Protein AF-A0A935M8E6-F1 (afdb_monomer)

Secondary structure (DSSP, 8-state):
-HHHHHHHHHHHHHHHHHHHHHHHHHS-HHHHHHHHTS-----HHHHHHHHHHHHHHHHHHHHHHHHHHHHT--TT---SS-GGG-EEEEE-TTSSEEEEEETTT--EEEEETTT--EEE----HHHHHHEEESSSSEEEE---SS-TTSTT---EEEEETTT--EEEEEEGGGSPP-GGG---GGGGHHHHH-SEEEEETTTTEEEEE-TTTTT-GGG-EEEEGGGTS-TTS-SSTTHHHHHHHHHHT---EE------S---------S-SS----------SSS--

Structure (mmCIF, N/CA/C/O backbone):
data_AF-A0A935M8E6-F1
#
_entry.id   AF-A0A935M8E6-F1
#
loop_
_atom_site.group_PDB
_atom_site.id
_atom_site.type_symbol
_atom_site.label_atom_id
_atom_site.label_alt_id
_atom_site.label_comp_id
_atom_site.label_asym_id
_atom_site.label_entity_id
_atom_site.label_seq_id
_atom_site.pdbx_PDB_ins_code
_atom_site.Cartn_x
_atom_site.Cartn_y
_atom_site.Cartn_z
_atom_site.occupancy
_atom_site.B_iso_or_equiv
_atom_site.auth_seq_id
_atom_site.auth_comp_id
_atom_site.auth_asym_id
_atom_site.auth_atom_id
_atom_site.pdbx_PDB_model_num
ATOM 1 N N . MET A 1 1 ? -0.971 38.021 77.265 1.00 50.78 1 MET A N 1
ATOM 2 C CA . MET A 1 1 ? -1.695 38.343 76.009 1.00 50.78 1 MET A CA 1
ATOM 3 C C . MET A 1 1 ? -1.163 37.595 74.774 1.00 50.78 1 MET A C 1
ATOM 5 O O . MET A 1 1 ? -1.937 37.394 73.849 1.00 50.78 1 MET A O 1
ATOM 9 N N . GLN A 1 2 ? 0.093 37.117 74.768 1.00 50.66 2 GLN A N 1
ATOM 10 C CA . GLN A 1 2 ? 0.707 36.374 73.648 1.00 50.66 2 GLN A CA 1
ATOM 11 C C . GLN A 1 2 ? 0.100 34.972 73.407 1.00 50.66 2 GLN A C 1
ATOM 13 O O . GLN A 1 2 ? -0.255 34.633 72.287 1.00 50.66 2 GLN A O 1
ATOM 18 N N . ILE A 1 3 ? -0.159 34.212 74.479 1.00 53.75 3 ILE A N 1
ATOM 19 C CA . ILE A 1 3 ? -0.683 32.829 74.423 1.00 53.75 3 ILE A CA 1
ATOM 20 C C . ILE A 1 3 ? -2.064 32.743 73.739 1.00 53.75 3 ILE A C 1
ATOM 22 O O . ILE A 1 3 ? -2.415 31.731 73.134 1.00 53.75 3 ILE A O 1
ATOM 26 N N . LEU A 1 4 ? -2.859 33.817 73.804 1.00 49.56 4 LEU A N 1
ATOM 27 C CA . LEU A 1 4 ? -4.174 33.873 73.159 1.00 49.56 4 LEU A CA 1
ATOM 28 C C . LEU A 1 4 ? -4.073 34.098 71.638 1.00 49.56 4 LEU A C 1
ATOM 30 O O . LEU A 1 4 ? -4.970 33.687 70.904 1.00 49.56 4 LEU A O 1
ATOM 34 N N . LYS A 1 5 ? -2.994 34.739 71.160 1.00 53.81 5 LYS A N 1
ATOM 35 C CA . LYS A 1 5 ? -2.715 34.915 69.725 1.00 53.81 5 LYS A CA 1
ATOM 36 C C . LYS A 1 5 ? -2.258 33.603 69.091 1.00 53.81 5 LYS A C 1
ATOM 38 O O . LYS A 1 5 ? -2.755 33.256 68.023 1.00 53.81 5 LYS A O 1
ATOM 43 N N . ASP A 1 6 ? -1.419 32.841 69.786 1.00 58.62 6 ASP A N 1
ATOM 44 C CA . ASP A 1 6 ? -0.882 31.580 69.260 1.00 58.62 6 ASP A CA 1
ATOM 45 C C . ASP A 1 6 ? -1.970 30.510 69.108 1.00 58.62 6 ASP A C 1
ATOM 47 O O . ASP A 1 6 ? -2.026 29.814 68.095 1.00 58.62 6 ASP A O 1
ATOM 51 N N . LYS A 1 7 ? -2.921 30.441 70.050 1.00 66.06 7 LYS A N 1
ATOM 52 C CA . LYS A 1 7 ? -4.075 29.530 69.945 1.00 66.06 7 LYS A CA 1
ATOM 53 C C . LYS A 1 7 ? -5.029 29.899 68.807 1.00 66.06 7 LYS A C 1
ATOM 55 O O . LYS A 1 7 ? -5.563 29.006 68.155 1.00 66.06 7 LYS A O 1
ATOM 60 N N . LYS A 1 8 ? -5.221 31.195 68.532 1.00 67.69 8 LYS A N 1
ATOM 61 C CA . LYS A 1 8 ? -6.017 31.655 67.380 1.00 67.69 8 LYS A CA 1
ATOM 62 C C . LYS A 1 8 ? -5.341 31.305 66.058 1.00 67.69 8 LYS A C 1
ATOM 64 O O . LYS A 1 8 ? -6.018 30.858 65.140 1.00 67.69 8 LYS A O 1
ATOM 69 N N . LEU A 1 9 ? -4.020 31.453 65.978 1.00 73.19 9 LEU A N 1
ATOM 70 C CA . LEU A 1 9 ? -3.258 31.092 64.785 1.00 73.19 9 LEU A CA 1
ATOM 71 C C . LEU A 1 9 ? -3.325 29.584 64.505 1.00 73.19 9 LEU A C 1
ATOM 73 O O . LEU A 1 9 ? -3.485 29.179 63.356 1.00 73.19 9 LEU A O 1
ATOM 77 N N . LEU A 1 10 ? -3.252 28.758 65.552 1.00 75.25 10 LEU A N 1
ATOM 78 C CA . LEU A 1 10 ? -3.359 27.304 65.427 1.00 75.25 10 LEU A CA 1
ATOM 79 C C . LEU A 1 10 ? -4.763 26.870 64.984 1.00 75.25 10 LEU A C 1
ATOM 81 O O . LEU A 1 10 ? -4.888 26.027 64.101 1.00 75.25 10 LEU A O 1
ATOM 85 N N . LEU A 1 11 ? -5.809 27.492 65.538 1.00 77.88 11 LEU A N 1
ATOM 86 C CA . LEU A 1 11 ? -7.198 27.228 65.159 1.00 77.88 11 LEU A CA 1
ATOM 87 C C . LEU A 1 11 ? -7.470 27.602 63.696 1.00 77.88 11 LEU A C 1
ATOM 89 O O . LEU A 1 11 ? -8.110 26.837 62.984 1.00 77.88 11 LEU A O 1
ATOM 93 N N . ILE A 1 12 ? -6.949 28.745 63.235 1.00 78.44 12 ILE A N 1
ATOM 94 C CA . ILE A 1 12 ? -7.080 29.175 61.837 1.00 78.44 12 ILE A CA 1
ATOM 95 C C . ILE A 1 12 ? -6.395 28.168 60.912 1.00 78.44 12 ILE A C 1
ATOM 97 O O . ILE A 1 12 ? -7.026 27.702 59.975 1.00 78.44 12 ILE A O 1
ATOM 101 N N . LYS A 1 13 ? -5.154 27.756 61.207 1.00 73.19 13 LYS A N 1
ATOM 102 C CA . LYS A 1 13 ? -4.444 26.748 60.399 1.00 73.19 13 LYS A CA 1
ATOM 103 C C . LYS A 1 13 ? -5.206 25.423 60.317 1.00 73.19 13 LYS A C 1
ATOM 105 O O . LYS A 1 13 ? -5.261 24.818 59.251 1.00 73.19 13 LYS A O 1
ATOM 110 N N . LEU A 1 14 ? -5.806 24.993 61.427 1.00 77.94 14 LEU A N 1
ATOM 111 C CA . LEU A 1 14 ? -6.562 23.745 61.489 1.00 77.94 14 LEU A CA 1
ATOM 112 C C . LEU A 1 14 ? -7.879 23.842 60.704 1.00 77.94 14 LEU A C 1
ATOM 114 O O . LEU A 1 14 ? -8.208 22.931 59.954 1.00 77.94 14 LEU A O 1
ATOM 118 N N . LEU A 1 15 ? -8.584 24.973 60.802 1.00 74.94 15 LEU A N 1
ATOM 119 C CA . LEU A 1 15 ? -9.788 25.243 60.011 1.00 74.94 15 LEU A CA 1
ATOM 120 C C . LEU A 1 15 ? -9.481 25.337 58.512 1.00 74.94 15 LEU A C 1
ATOM 122 O O . LEU A 1 15 ? -10.235 24.787 57.717 1.00 74.94 15 LEU A O 1
ATOM 126 N N . THR A 1 16 ? -8.365 25.956 58.118 1.00 76.62 16 THR A N 1
ATOM 127 C CA . THR A 1 16 ? -7.937 26.003 56.711 1.00 76.62 16 THR A CA 1
ATOM 128 C C . THR A 1 16 ? -7.612 24.609 56.179 1.00 76.62 16 THR A C 1
ATOM 130 O O . THR A 1 16 ? -8.019 24.277 55.070 1.00 76.62 16 THR A O 1
ATOM 133 N N . ALA A 1 17 ? -6.931 23.770 56.967 1.00 72.88 17 ALA A N 1
ATOM 134 C CA . ALA A 1 17 ? -6.630 22.393 56.579 1.00 72.88 17 ALA A CA 1
ATOM 135 C C . ALA A 1 17 ? -7.907 21.551 56.421 1.00 72.88 17 ALA A C 1
ATOM 137 O O . ALA A 1 17 ? -8.059 20.847 55.429 1.00 72.88 17 ALA A O 1
ATOM 138 N N . VAL A 1 18 ? -8.857 21.670 57.355 1.00 73.44 18 VAL A N 1
ATOM 139 C CA . VAL A 1 18 ? -10.152 20.975 57.275 1.00 73.44 18 VAL A CA 1
ATOM 140 C C . VAL A 1 18 ? -10.973 21.469 56.085 1.00 73.44 18 VAL A C 1
ATOM 142 O O . VAL A 1 18 ? -11.562 20.656 55.383 1.00 73.44 18 VAL A O 1
ATOM 145 N N . PHE A 1 19 ? -10.982 22.776 55.814 1.00 71.44 19 PHE A N 1
ATOM 146 C CA . PHE A 1 19 ? -11.674 23.343 54.657 1.00 71.44 19 PHE A CA 1
ATOM 147 C C . PHE A 1 19 ? -11.053 22.879 53.334 1.00 71.44 19 PHE A C 1
ATOM 149 O O . PHE A 1 19 ? -11.786 22.549 52.411 1.00 71.44 19 PHE A O 1
ATOM 156 N N . LEU A 1 20 ? -9.722 22.779 53.252 1.00 67.69 20 LEU A N 1
ATOM 157 C CA . LEU A 1 20 ? -9.024 22.210 52.095 1.00 67.69 20 LEU A CA 1
ATOM 158 C C . LEU A 1 20 ? -9.383 20.738 51.882 1.00 67.69 20 LEU A C 1
ATOM 160 O O . LEU A 1 20 ? -9.710 20.359 50.765 1.00 67.69 20 LEU A O 1
ATOM 164 N N . VAL A 1 21 ? -9.395 19.925 52.943 1.00 69.81 21 VAL A N 1
ATOM 165 C CA . VAL A 1 21 ? -9.819 18.518 52.856 1.00 69.81 21 VAL A CA 1
ATOM 166 C C . VAL A 1 21 ? -11.280 18.421 52.419 1.00 69.81 21 VAL A C 1
ATOM 168 O O . VAL A 1 21 ? -11.599 17.643 51.529 1.00 69.81 21 VAL A O 1
ATOM 171 N N . PHE A 1 22 ? -12.163 19.246 52.985 1.00 64.56 22 PHE A N 1
ATOM 172 C CA . PHE A 1 22 ? -13.579 19.249 52.628 1.00 64.56 22 PHE A CA 1
ATOM 173 C C . PHE A 1 22 ? -13.802 19.699 51.182 1.00 64.56 22 PHE A C 1
ATOM 175 O O . PHE A 1 22 ? -14.584 19.080 50.477 1.00 64.56 22 PHE A O 1
ATOM 182 N N . MET A 1 23 ? -13.077 20.713 50.705 1.00 53.28 23 MET A N 1
ATOM 183 C CA . MET A 1 23 ? -13.102 21.134 49.302 1.00 53.28 23 MET A CA 1
ATOM 184 C C . MET A 1 23 ? -12.575 20.030 48.376 1.00 53.28 23 MET A C 1
ATOM 186 O O . MET A 1 23 ? -13.208 19.756 47.363 1.00 53.28 23 MET A O 1
ATOM 190 N N . CYS A 1 24 ? -11.490 19.342 48.744 1.00 53.25 24 CYS A N 1
ATOM 191 C CA . CYS A 1 24 ? -10.969 18.191 47.996 1.00 53.25 24 CYS A CA 1
ATOM 192 C C . CYS A 1 24 ? -11.915 16.976 48.008 1.00 53.25 24 CYS A C 1
ATOM 194 O O . CYS A 1 24 ? -11.856 16.159 47.094 1.00 53.25 24 CYS A O 1
ATOM 196 N N . CYS A 1 25 ? -12.769 16.836 49.026 1.00 52.94 25 CYS A N 1
ATOM 197 C CA . CYS A 1 25 ? -13.752 15.753 49.122 1.00 52.94 25 CYS A CA 1
ATOM 198 C C . CYS A 1 25 ? -15.128 16.105 48.526 1.00 52.94 25 CYS A C 1
ATOM 200 O O . CYS A 1 25 ? -15.858 15.192 48.152 1.00 52.94 25 CYS A O 1
ATOM 202 N N . ALA A 1 26 ? -15.507 17.387 48.479 1.00 50.62 26 ALA A N 1
ATOM 203 C CA . ALA A 1 26 ? -16.830 17.851 48.048 1.00 50.62 26 ALA A CA 1
ATOM 204 C C . ALA A 1 26 ? -16.871 18.332 46.590 1.00 50.62 26 ALA A C 1
ATOM 206 O O . ALA A 1 26 ? -17.934 18.302 45.972 1.00 50.62 26 ALA A O 1
ATOM 207 N N . LEU A 1 27 ? -15.741 18.764 46.022 1.00 50.38 27 LEU A N 1
ATOM 208 C CA . LEU A 1 27 ? -15.620 18.888 44.571 1.00 50.38 27 LEU A CA 1
ATOM 209 C C . LEU A 1 27 ? -15.591 17.472 43.996 1.00 50.38 27 LEU A C 1
ATOM 211 O O . LEU A 1 27 ? -14.774 16.657 44.429 1.00 50.38 27 LEU A O 1
ATOM 215 N N . SER A 1 28 ? -16.475 17.168 43.037 1.00 54.12 28 SER A N 1
ATOM 216 C CA . SER A 1 28 ? -16.348 15.922 42.279 1.00 54.12 28 SER A CA 1
ATOM 217 C C . SER A 1 28 ? -14.913 15.849 41.761 1.00 54.12 28 SER A C 1
ATOM 219 O O . SER A 1 28 ? -14.348 16.866 41.340 1.00 54.12 28 SER A O 1
ATOM 221 N N . LYS A 1 29 ? -14.285 14.672 41.856 1.00 54.31 29 LYS A N 1
ATOM 222 C CA . LYS A 1 29 ? -12.901 14.473 41.397 1.00 54.31 29 LYS A CA 1
ATOM 223 C C . LYS A 1 29 ? -12.693 15.067 39.997 1.00 54.31 29 LYS A C 1
ATOM 225 O O . LYS A 1 29 ? -11.670 15.692 39.749 1.00 54.31 29 LYS A O 1
ATOM 230 N N . GLU A 1 30 ? -13.716 14.972 39.152 1.00 51.53 30 GLU A N 1
ATOM 231 C CA . GLU A 1 30 ? -13.829 15.588 37.827 1.00 51.53 30 GLU A CA 1
ATOM 232 C C . GLU A 1 30 ? -13.647 17.116 37.827 1.00 51.53 30 GLU A C 1
ATOM 234 O O . GLU A 1 30 ? -12.824 17.629 37.077 1.00 51.53 30 GLU A O 1
ATOM 239 N N . ALA A 1 31 ? -14.363 17.863 38.676 1.00 56.81 31 ALA A N 1
ATOM 240 C CA . ALA A 1 31 ? -14.282 19.326 38.722 1.00 56.81 31 ALA A CA 1
ATOM 241 C C . ALA A 1 31 ? -12.936 19.823 39.274 1.00 56.81 31 ALA A C 1
ATOM 243 O O . ALA A 1 31 ? -12.419 20.853 38.833 1.00 56.81 31 ALA A O 1
ATOM 244 N N . PHE A 1 32 ? -12.357 19.090 40.231 1.00 55.59 32 PHE A N 1
ATOM 245 C CA . PHE A 1 32 ? -11.029 19.387 40.767 1.00 55.59 32 PHE A CA 1
ATOM 246 C C . PHE A 1 32 ? -9.937 19.113 39.725 1.00 55.59 32 PHE A C 1
ATOM 248 O O . PHE A 1 32 ? -9.107 19.985 39.483 1.00 55.59 32 PHE A O 1
ATOM 255 N N . LEU A 1 33 ? -9.975 17.958 39.050 1.00 55.22 33 LEU A N 1
ATOM 256 C CA . LEU A 1 33 ? -9.031 17.612 37.983 1.00 55.22 33 LEU A CA 1
ATOM 257 C C . LEU A 1 33 ? -9.145 18.561 36.790 1.00 55.22 33 LEU A C 1
ATOM 259 O O . LEU A 1 33 ? -8.132 19.048 36.301 1.00 55.22 33 LEU A O 1
ATOM 263 N N . TRP A 1 34 ? -10.361 18.910 36.368 1.00 52.12 34 TRP A N 1
ATOM 264 C CA . TRP A 1 34 ? -10.568 19.863 35.279 1.00 52.12 34 TRP A CA 1
ATOM 265 C C . TRP A 1 34 ? -9.966 21.237 35.583 1.00 52.12 34 TRP A C 1
ATOM 267 O O . TRP A 1 34 ? -9.323 21.836 34.725 1.00 52.12 34 TRP A O 1
ATOM 277 N N . LYS A 1 35 ? -10.146 21.737 36.811 1.00 54.72 35 LYS A N 1
ATOM 278 C CA . LYS A 1 35 ? -9.631 23.049 37.214 1.00 54.72 35 LYS A CA 1
ATOM 279 C C . LYS A 1 35 ? -8.116 23.044 37.416 1.00 54.72 35 LYS A C 1
ATOM 281 O O . LYS A 1 35 ? -7.444 23.981 37.006 1.00 54.72 35 LYS A O 1
ATOM 286 N N . VAL A 1 36 ? -7.582 21.991 38.029 1.00 56.03 36 VAL A N 1
ATOM 287 C CA . VAL A 1 36 ? -6.157 21.891 38.362 1.00 56.03 36 VAL A CA 1
ATOM 288 C C . VAL A 1 36 ? -5.299 21.545 37.140 1.00 56.03 36 VAL A C 1
ATOM 290 O O . VAL A 1 36 ? -4.165 22.004 37.062 1.00 56.03 36 VAL A O 1
ATOM 293 N N . CYS A 1 37 ? -5.831 20.792 36.175 1.00 55.94 37 CYS A N 1
ATOM 294 C CA . CYS A 1 37 ? -5.111 20.395 34.963 1.00 55.94 37 CYS A CA 1
ATOM 295 C C . CYS A 1 37 ? -5.312 21.356 33.766 1.00 55.94 37 CYS A C 1
ATOM 297 O O . CYS A 1 37 ? -4.899 21.006 32.664 1.00 55.94 37 CYS A O 1
ATOM 299 N N . ASN A 1 38 ? -5.987 22.503 33.940 1.00 56.31 38 ASN A N 1
ATOM 300 C CA . ASN A 1 38 ? -6.179 23.530 32.897 1.00 56.31 38 ASN A CA 1
ATOM 301 C C . ASN A 1 38 ? -5.663 24.925 33.321 1.00 56.31 38 ASN A C 1
ATOM 303 O O . ASN A 1 38 ? -5.837 25.890 32.578 1.00 56.31 38 ASN A O 1
ATOM 307 N N . GLU A 1 39 ? -5.057 25.064 34.506 1.00 54.44 39 GLU A N 1
ATOM 308 C CA . GLU A 1 39 ? -4.419 26.317 34.933 1.00 54.44 39 GLU A CA 1
ATOM 309 C C . GLU A 1 39 ? -2.981 26.396 34.371 1.00 54.44 39 GLU A C 1
ATOM 311 O O . GLU A 1 39 ? -2.172 25.521 34.677 1.00 54.44 39 GLU A O 1
ATOM 316 N N . PRO A 1 40 ? -2.642 27.426 33.570 1.00 47.31 40 PRO A N 1
ATOM 317 C CA . PRO A 1 40 ? -1.418 27.466 32.760 1.00 47.31 40 PRO A CA 1
ATOM 318 C C . PRO A 1 40 ? -0.147 27.955 33.487 1.00 47.31 40 PRO A C 1
ATOM 320 O O . PRO A 1 40 ? 0.848 28.222 32.825 1.00 47.31 40 PRO A O 1
ATOM 323 N N . ASP A 1 41 ? -0.147 28.086 34.818 1.00 48.12 41 ASP A N 1
ATOM 324 C CA . ASP A 1 41 ? 0.969 28.692 35.569 1.00 48.12 41 ASP A CA 1
ATOM 325 C C . ASP A 1 41 ? 1.549 27.734 36.625 1.00 48.12 41 ASP A C 1
ATOM 327 O O . ASP A 1 41 ? 1.204 27.831 37.809 1.00 48.12 41 ASP A O 1
ATOM 331 N N . ARG A 1 42 ? 2.450 26.813 36.240 1.00 52.62 42 ARG A N 1
ATOM 332 C CA . ARG A 1 42 ? 3.319 26.075 37.189 1.00 52.62 42 ARG A CA 1
ATOM 333 C C . ARG A 1 42 ? 4.740 25.885 36.639 1.00 52.62 42 ARG A C 1
ATOM 335 O O . ARG A 1 42 ? 5.002 26.113 35.474 1.00 52.62 42 ARG A O 1
ATOM 342 N N . GLY A 1 43 ? 5.699 25.595 37.523 1.00 50.44 43 GLY A N 1
ATOM 343 C CA . GLY A 1 43 ? 7.130 25.538 37.190 1.00 50.44 43 GLY A CA 1
ATOM 344 C C . GLY A 1 43 ? 7.598 24.214 36.547 1.00 50.44 43 GLY A C 1
ATOM 345 O O . GLY A 1 43 ? 6.986 23.168 36.763 1.00 50.44 43 GLY A O 1
ATOM 346 N N . PRO A 1 44 ? 8.764 24.211 35.870 1.00 52.53 44 PRO A N 1
ATOM 347 C CA . PRO A 1 44 ? 9.122 23.241 34.817 1.00 52.53 44 PRO A CA 1
ATOM 348 C C . PRO A 1 44 ? 9.394 21.786 35.247 1.00 52.53 44 PRO A C 1
ATOM 350 O O . PRO A 1 44 ? 9.389 20.888 34.411 1.00 52.53 44 PRO A O 1
ATOM 353 N N . LEU A 1 45 ? 9.664 21.515 36.528 1.00 45.59 45 LEU A N 1
ATOM 354 C CA . LEU A 1 45 ? 10.000 20.163 37.025 1.00 45.59 45 LEU A CA 1
ATOM 355 C C . LEU A 1 45 ? 8.831 19.467 37.735 1.00 45.59 45 LEU A C 1
ATOM 357 O O . LEU A 1 45 ? 8.756 18.241 37.740 1.00 45.59 45 LEU A O 1
ATOM 361 N N . GLU A 1 46 ? 7.910 20.242 38.306 1.00 47.66 46 GLU A N 1
ATOM 362 C CA . GLU A 1 46 ? 6.653 19.734 38.868 1.00 47.66 46 GLU A CA 1
ATOM 363 C C . GLU A 1 46 ? 5.597 19.551 37.769 1.00 47.66 46 GLU A C 1
ATOM 365 O O . GLU A 1 46 ? 4.706 18.721 37.918 1.00 47.66 46 GLU A O 1
ATOM 370 N N . GLU A 1 47 ? 5.746 20.249 36.638 1.00 49.94 47 GLU A N 1
ATOM 371 C CA . GLU A 1 47 ? 4.923 20.084 35.443 1.00 49.94 47 GLU A CA 1
ATOM 372 C C . GLU A 1 47 ? 4.980 18.659 34.873 1.00 49.94 47 GLU A C 1
ATOM 374 O O . GLU A 1 47 ? 3.941 18.028 34.766 1.00 49.94 47 GLU A O 1
ATOM 379 N N . LEU A 1 48 ? 6.143 18.087 34.560 1.00 48.06 48 LEU A N 1
ATOM 380 C CA . LEU A 1 48 ? 6.201 16.816 33.809 1.00 48.06 48 LEU A CA 1
ATOM 381 C C . LEU A 1 48 ? 5.528 15.619 34.512 1.00 48.06 48 LEU A C 1
ATOM 383 O O . LEU A 1 48 ? 4.818 14.842 33.877 1.00 48.06 48 LEU A O 1
ATOM 387 N N . ILE A 1 49 ? 5.720 15.470 35.826 1.00 52.34 49 ILE A N 1
ATOM 388 C CA . ILE A 1 49 ? 5.123 14.362 36.598 1.00 52.34 49 ILE A CA 1
ATOM 389 C C . ILE A 1 49 ? 3.620 14.598 36.804 1.00 52.34 49 ILE A C 1
ATOM 391 O O . ILE A 1 49 ? 2.823 13.660 36.762 1.00 52.34 49 ILE A O 1
ATOM 395 N N . PHE A 1 50 ? 3.231 15.855 37.021 1.00 53.25 50 PHE A N 1
ATOM 396 C CA . PHE A 1 50 ? 1.851 16.233 37.288 1.00 53.25 50 PHE A CA 1
ATOM 397 C C . PHE A 1 50 ? 0.991 16.231 36.017 1.00 53.25 50 PHE A C 1
ATOM 399 O O . PHE A 1 50 ? -0.138 15.752 36.052 1.00 53.25 50 PHE A O 1
ATOM 406 N N . TRP A 1 51 ? 1.537 16.678 34.883 1.00 54.59 51 TRP A N 1
ATOM 407 C CA . TRP A 1 51 ? 0.911 16.585 33.564 1.00 54.59 51 TRP A CA 1
ATOM 408 C C . TRP A 1 51 ? 0.712 15.128 33.146 1.00 54.59 51 TRP A C 1
ATOM 410 O O . TRP A 1 51 ? -0.403 14.778 32.778 1.00 54.59 51 TRP A O 1
ATOM 420 N N . GLY A 1 52 ? 1.711 14.254 33.329 1.00 54.09 52 GLY A N 1
ATOM 421 C CA . GLY A 1 52 ? 1.554 12.821 33.044 1.00 54.09 52 GLY A CA 1
ATOM 422 C C . GLY A 1 52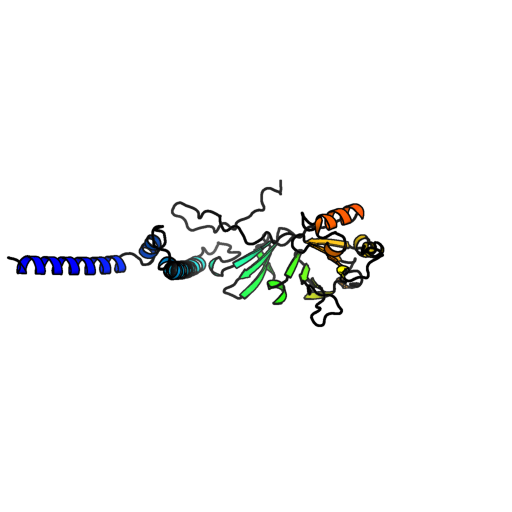 ? 0.464 12.147 33.891 1.00 54.09 52 GLY A C 1
ATOM 423 O O . GLY A 1 52 ? -0.325 11.357 33.379 1.00 54.09 52 GLY A O 1
ATOM 424 N N . GLN A 1 53 ? 0.346 12.501 35.177 1.00 57.34 53 GLN A N 1
ATOM 425 C CA . GLN A 1 53 ? -0.755 12.022 36.027 1.00 57.34 53 GLN A CA 1
ATOM 426 C C . GLN A 1 53 ? -2.113 12.630 35.644 1.00 57.34 53 GLN A C 1
ATOM 428 O O . GLN A 1 53 ? -3.129 11.939 35.710 1.00 57.34 53 GLN A O 1
ATOM 433 N N . CYS A 1 54 ? -2.147 13.902 35.242 1.00 53.78 54 CYS A N 1
ATOM 434 C CA . CYS A 1 54 ? -3.351 14.576 34.758 1.00 53.78 54 CYS A CA 1
ATOM 435 C C . CYS A 1 54 ? -3.856 13.965 33.445 1.00 53.78 54 CYS A C 1
ATOM 437 O O . CYS A 1 54 ? -5.054 13.729 33.325 1.00 53.78 54 CYS A O 1
ATOM 439 N N . GLU A 1 55 ? -2.980 13.696 32.477 1.00 57.03 55 GLU A N 1
ATOM 440 C CA . GLU A 1 55 ? -3.337 13.038 31.215 1.00 57.03 55 GLU A CA 1
ATOM 441 C C . GLU A 1 55 ? -3.867 11.630 31.468 1.00 57.03 55 GLU A C 1
ATOM 443 O O . GLU A 1 55 ? -4.986 11.320 31.066 1.00 57.03 55 GLU A O 1
ATOM 448 N N . GLN A 1 56 ? -3.147 10.831 32.258 1.00 57.09 56 GLN A N 1
ATOM 449 C CA . GLN A 1 56 ? -3.555 9.466 32.576 1.00 57.09 56 GLN A CA 1
ATOM 450 C C . GLN A 1 56 ? -4.902 9.405 33.324 1.00 57.09 56 GLN A C 1
ATOM 452 O O . GLN A 1 56 ? -5.722 8.515 33.083 1.00 57.09 56 GLN A O 1
ATOM 457 N N . GLN A 1 57 ? -5.177 10.358 34.224 1.00 58.25 57 GLN A N 1
ATOM 458 C CA . GLN A 1 57 ? -6.470 10.427 34.915 1.00 58.25 57 GLN A CA 1
ATOM 459 C C . GLN A 1 57 ? -7.599 10.969 34.036 1.00 58.25 57 GLN A C 1
ATOM 461 O O . GLN A 1 57 ? -8.717 10.461 34.135 1.00 58.25 57 GLN A O 1
ATOM 466 N N . LYS A 1 58 ? -7.331 11.957 33.170 1.00 63.28 58 LYS A N 1
ATOM 467 C CA . LYS A 1 58 ? -8.303 12.442 32.174 1.00 63.28 58 LYS A CA 1
ATOM 468 C C . LYS A 1 58 ? -8.714 11.312 31.230 1.00 63.28 58 LYS A C 1
ATOM 470 O O . LYS A 1 58 ? -9.902 11.137 30.981 1.00 63.28 58 LYS A O 1
ATOM 475 N N . GLU A 1 59 ? -7.750 10.519 30.777 1.00 61.66 59 GLU A N 1
ATOM 476 C CA . GLU A 1 59 ? -7.979 9.365 29.912 1.00 61.66 59 GLU A CA 1
ATOM 477 C C . GLU A 1 59 ? -8.804 8.279 30.621 1.00 61.66 59 GLU A C 1
ATOM 479 O O . GLU A 1 59 ? -9.792 7.796 30.075 1.00 61.66 59 GLU A O 1
ATOM 484 N N . THR A 1 60 ? -8.494 7.968 31.885 1.00 63.88 60 THR A N 1
ATOM 485 C CA . THR A 1 60 ? -9.259 6.982 32.674 1.00 63.88 60 THR A CA 1
ATOM 486 C C . THR A 1 60 ? -10.722 7.407 32.872 1.00 63.88 60 THR A C 1
ATOM 488 O O . THR A 1 60 ? -11.631 6.615 32.630 1.00 63.88 60 THR A O 1
ATOM 491 N N . LEU A 1 61 ? -10.967 8.666 33.257 1.00 64.25 61 LEU A N 1
ATOM 492 C CA . LEU A 1 61 ? -12.320 9.218 33.432 1.00 64.25 61 LEU A CA 1
ATOM 493 C C . LEU A 1 61 ? -13.103 9.264 32.115 1.00 64.25 61 LEU A C 1
ATOM 495 O O . LEU A 1 61 ? -14.299 8.960 32.093 1.00 64.25 61 LEU A O 1
ATOM 499 N N . PHE A 1 62 ? -12.433 9.620 31.016 1.00 71.12 62 PHE A N 1
ATOM 500 C CA . PHE A 1 62 ? -13.026 9.583 29.684 1.00 71.12 62 PHE A CA 1
ATOM 501 C C . PHE A 1 62 ? -13.475 8.165 29.328 1.00 71.12 62 PHE A C 1
ATOM 503 O O . PHE A 1 62 ? -14.612 7.978 28.908 1.00 71.12 62 PHE A O 1
ATOM 510 N N . LEU A 1 63 ? -12.625 7.161 29.552 1.00 66.81 63 LEU A N 1
ATOM 511 C CA . LEU A 1 63 ? -12.923 5.772 29.210 1.00 66.81 63 LEU A CA 1
ATOM 512 C C . LEU A 1 63 ? -14.091 5.197 30.018 1.00 66.81 63 LEU A C 1
ATOM 514 O O . LEU A 1 63 ? -14.984 4.593 29.426 1.00 66.81 63 LEU A O 1
ATOM 518 N N . GLU A 1 64 ? -14.112 5.406 31.337 1.00 70.31 64 GLU A N 1
ATOM 519 C CA . GLU A 1 64 ? -15.207 4.934 32.198 1.00 70.31 64 GLU A CA 1
ATOM 520 C C . GLU A 1 64 ? -16.553 5.537 31.766 1.00 70.31 64 GLU A C 1
ATOM 522 O O . GLU A 1 64 ? -17.544 4.818 31.612 1.00 70.31 64 GLU A O 1
ATOM 527 N N . THR A 1 65 ? -16.562 6.843 31.487 1.00 74.88 65 THR A N 1
ATOM 528 C CA . THR A 1 65 ? -17.762 7.567 31.042 1.00 74.88 65 THR A CA 1
ATOM 529 C C . THR A 1 65 ? -18.187 7.150 29.631 1.00 74.88 65 THR A C 1
ATOM 531 O O . THR A 1 65 ? -19.377 7.016 29.350 1.00 74.88 65 THR A O 1
ATOM 534 N N . CYS A 1 66 ? -17.221 6.913 28.742 1.00 78.56 66 CYS A N 1
ATOM 535 C CA . CYS A 1 66 ? -17.460 6.495 27.364 1.00 78.56 66 CYS A CA 1
ATOM 536 C C . CYS A 1 66 ? -18.136 5.121 27.318 1.00 78.56 66 CYS A C 1
ATOM 538 O O . CYS A 1 66 ? -19.169 4.957 26.675 1.00 78.56 66 CYS A O 1
ATOM 540 N N . GLU A 1 67 ? -17.607 4.135 28.046 1.00 78.62 67 GLU A N 1
ATOM 541 C CA . GLU A 1 67 ? -18.179 2.785 28.057 1.00 78.62 67 GLU A CA 1
ATOM 542 C C . GLU A 1 67 ? -19.591 2.757 28.656 1.00 78.62 67 GLU A C 1
ATOM 544 O O . GLU A 1 67 ? -20.431 1.956 28.243 1.00 78.62 67 GLU A O 1
ATOM 549 N N . GLU A 1 68 ? -19.879 3.619 29.635 1.00 78.31 68 GLU A N 1
ATOM 550 C CA . GLU A 1 68 ? -21.236 3.784 30.153 1.00 78.31 68 GLU A CA 1
ATOM 551 C C . GLU A 1 68 ? -22.176 4.417 29.123 1.00 78.31 68 GLU A C 1
ATOM 553 O O . GLU A 1 68 ? -23.321 3.977 29.000 1.00 78.31 68 GLU A O 1
ATOM 558 N N . PHE A 1 69 ? -21.704 5.397 28.355 1.00 78.12 69 PHE A N 1
ATOM 559 C CA . PHE A 1 69 ? -22.477 6.007 27.278 1.00 78.12 69 PHE A CA 1
ATOM 560 C C . PHE A 1 69 ? -22.802 5.001 26.164 1.00 78.12 69 PHE A C 1
ATOM 562 O O . PHE A 1 69 ? -23.970 4.848 25.812 1.00 78.12 69 PHE A O 1
ATOM 569 N N . ASP A 1 70 ? -21.807 4.245 25.691 1.00 79.00 70 ASP A N 1
ATOM 570 C CA . ASP A 1 70 ? -21.976 3.215 24.657 1.00 79.00 70 ASP A CA 1
ATOM 571 C C . ASP A 1 70 ? -22.977 2.127 25.072 1.00 79.00 70 ASP A C 1
ATOM 573 O O . ASP A 1 70 ? -23.815 1.707 24.272 1.00 79.00 70 ASP A O 1
ATOM 577 N N . ARG A 1 71 ? -22.951 1.698 26.344 1.00 80.81 71 ARG A N 1
ATOM 578 C CA . ARG A 1 71 ? -23.924 0.728 26.885 1.00 80.81 71 ARG A CA 1
ATOM 579 C C . ARG A 1 71 ? -25.357 1.257 26.908 1.00 80.81 71 ARG A C 1
ATOM 581 O O . ARG A 1 71 ? -26.291 0.457 26.888 1.00 80.81 71 ARG A O 1
ATOM 588 N N . ASN A 1 72 ? -25.525 2.573 26.987 1.00 84.06 72 ASN A N 1
ATOM 589 C CA . ASN A 1 72 ? -26.815 3.241 27.127 1.00 84.06 72 ASN A CA 1
ATOM 590 C C . ASN A 1 72 ? -27.280 3.917 25.828 1.00 84.06 72 ASN A C 1
ATOM 592 O O . ASN A 1 72 ? -28.212 4.728 25.861 1.00 84.06 72 ASN A O 1
ATOM 596 N N . LEU A 1 73 ? -26.657 3.598 24.687 1.00 76.44 73 LEU A N 1
ATOM 597 C CA . LEU A 1 73 ? -27.096 4.113 23.396 1.00 76.44 73 LEU A CA 1
ATOM 598 C C . LEU A 1 73 ? -28.556 3.715 23.121 1.00 76.44 73 LEU A C 1
ATOM 600 O O . LEU A 1 73 ? -28.960 2.582 23.409 1.00 76.44 73 LEU A O 1
ATOM 604 N N . PRO A 1 74 ? -29.369 4.627 22.558 1.00 83.81 74 PRO A N 1
ATOM 605 C CA . PRO A 1 74 ? -30.716 4.297 22.123 1.00 83.81 74 PRO A CA 1
ATOM 606 C C . PRO A 1 74 ? -30.724 3.060 21.208 1.00 83.81 74 PRO A C 1
ATOM 608 O O . PRO A 1 74 ? -29.839 2.908 20.367 1.00 83.81 74 PRO A O 1
ATOM 611 N N . PRO A 1 75 ? -31.738 2.183 21.302 1.00 72.50 75 PRO A N 1
ATOM 612 C CA . PRO A 1 75 ? -31.765 0.914 20.565 1.00 72.50 75 PRO A CA 1
ATOM 613 C C . PRO A 1 75 ? -31.843 1.071 19.037 1.00 72.50 75 PRO A C 1
ATOM 615 O O . PRO A 1 75 ? -31.682 0.097 18.310 1.00 72.50 75 PRO A O 1
ATOM 618 N N . ASN A 1 76 ? -32.120 2.277 18.544 1.00 80.44 76 ASN A N 1
ATOM 619 C CA . ASN A 1 76 ? -32.159 2.640 17.130 1.00 80.44 76 ASN A CA 1
ATOM 620 C C . ASN A 1 76 ? -30.923 3.436 16.677 1.00 80.44 76 ASN A C 1
ATOM 622 O O . ASN A 1 76 ? -30.928 3.973 15.570 1.00 80.44 76 ASN A O 1
ATOM 626 N N . THR A 1 77 ? -29.906 3.567 17.527 1.00 76.75 77 THR A N 1
ATOM 627 C CA . THR A 1 77 ? -28.631 4.172 17.153 1.00 76.75 77 THR A CA 1
ATOM 628 C C . THR A 1 77 ? -27.778 3.148 16.418 1.00 76.75 77 THR A C 1
ATOM 630 O O . THR A 1 77 ? -27.460 2.087 16.951 1.00 76.75 77 THR A O 1
ATOM 633 N N . GLU A 1 78 ? -27.379 3.487 15.196 1.00 76.62 78 GLU A N 1
ATOM 634 C CA . GLU A 1 78 ? -26.377 2.737 14.449 1.00 76.62 78 GLU A CA 1
ATOM 635 C C . GLU A 1 78 ? -24.982 3.221 14.864 1.00 76.62 78 GLU A C 1
ATOM 637 O O . GLU A 1 78 ? -24.599 4.361 14.597 1.00 76.62 78 GLU A O 1
ATOM 642 N N . LEU A 1 79 ? -24.239 2.370 15.573 1.00 78.69 79 LEU A N 1
ATOM 643 C CA . LEU A 1 79 ? -22.860 2.639 15.974 1.00 78.69 79 LEU A CA 1
ATOM 644 C C . LEU A 1 79 ? -21.905 1.885 15.046 1.00 78.69 79 LEU A C 1
ATOM 646 O O . LEU A 1 79 ? -21.791 0.662 15.130 1.00 78.69 79 LEU A O 1
ATOM 650 N N . LEU A 1 80 ? -21.187 2.621 14.197 1.00 80.12 80 LEU A N 1
ATOM 651 C CA . LEU A 1 80 ? -20.214 2.037 13.272 1.00 80.12 80 LEU A CA 1
ATOM 652 C C . LEU A 1 80 ? -18.911 1.664 13.990 1.00 80.12 80 LEU A C 1
ATOM 654 O O . LEU A 1 80 ? -18.477 0.516 13.938 1.00 80.12 80 LEU A O 1
ATOM 658 N N . VAL A 1 81 ? -18.302 2.605 14.714 1.00 80.62 81 VAL A N 1
ATOM 659 C CA . VAL A 1 81 ? -17.075 2.383 15.496 1.00 80.62 81 VAL A CA 1
ATOM 660 C C . VAL A 1 81 ? -17.189 3.133 16.818 1.00 80.62 81 VAL A C 1
ATOM 662 O O . VAL A 1 81 ? -17.573 4.300 16.844 1.00 80.62 81 VAL A O 1
ATOM 665 N N . SER A 1 82 ? -16.868 2.453 17.916 1.00 82.31 82 SER A N 1
ATOM 666 C CA . SER A 1 82 ? -16.873 3.038 19.256 1.00 82.31 82 SER A CA 1
ATOM 667 C C . SER A 1 82 ? -15.606 3.865 19.477 1.00 82.31 82 SER A C 1
ATOM 669 O O . SER A 1 82 ? -14.499 3.374 19.269 1.00 82.31 82 SER A O 1
ATOM 671 N N . ALA A 1 83 ? -15.731 5.095 19.975 1.00 78.88 83 ALA A N 1
ATOM 672 C CA . ALA A 1 83 ? -14.568 5.842 20.462 1.00 78.88 83 ALA A CA 1
ATOM 673 C C . ALA A 1 83 ? -13.935 5.169 21.695 1.00 78.88 83 ALA A C 1
ATOM 675 O O . ALA A 1 83 ? -12.730 5.268 21.928 1.00 78.88 83 ALA A O 1
ATOM 676 N N . CYS A 1 84 ? -14.732 4.430 22.469 1.00 82.44 84 CYS A N 1
ATOM 677 C CA . CYS A 1 84 ? -14.296 3.779 23.698 1.00 82.44 84 CYS A CA 1
ATOM 678 C C . CYS A 1 84 ? -13.335 2.617 23.437 1.00 82.44 84 CYS A C 1
ATOM 680 O O . CYS A 1 84 ? -12.664 2.179 24.373 1.00 82.44 84 CYS A O 1
ATOM 682 N N . THR A 1 85 ? -13.241 2.126 22.195 1.00 80.69 85 THR A N 1
ATOM 683 C CA . THR A 1 85 ? -12.285 1.087 21.791 1.00 80.69 85 THR A CA 1
ATOM 684 C C . THR A 1 85 ? -10.906 1.624 21.403 1.00 80.69 85 THR A C 1
ATOM 686 O O . THR A 1 85 ? -10.046 0.812 21.066 1.00 80.69 85 THR A O 1
ATOM 689 N N . SER A 1 86 ? -10.679 2.946 21.475 1.00 80.62 86 SER A N 1
ATOM 690 C CA . SER A 1 86 ? -9.484 3.622 20.937 1.00 80.62 86 SER A CA 1
ATOM 691 C C . SER A 1 86 ? -9.237 3.219 19.474 1.00 80.62 86 SER A C 1
ATOM 693 O O . SER A 1 86 ? -8.315 2.454 19.176 1.00 80.62 86 SER A O 1
ATOM 695 N N . PRO A 1 87 ? -10.149 3.589 18.553 1.00 81.75 87 PRO A N 1
ATOM 696 C CA . PRO A 1 87 ? -10.029 3.197 17.161 1.00 81.75 87 PRO A CA 1
ATOM 697 C C . PRO A 1 87 ? -8.984 4.054 16.443 1.00 81.75 87 PRO A C 1
ATOM 699 O O . PRO A 1 87 ? -9.044 5.281 16.452 1.00 81.75 87 PRO A O 1
ATOM 702 N N . HIS A 1 88 ? -8.076 3.388 15.747 1.00 83.25 88 HIS A N 1
ATOM 703 C CA . HIS A 1 88 ? -7.218 3.979 14.740 1.00 83.25 88 HIS A CA 1
ATOM 704 C C . HIS A 1 88 ? -7.798 3.677 13.358 1.00 83.25 88 HIS A C 1
ATOM 706 O O . HIS A 1 88 ? -8.000 2.507 13.030 1.00 83.25 88 HIS A O 1
ATOM 712 N N . ALA A 1 89 ? -8.068 4.704 12.551 1.00 83.00 89 ALA A N 1
ATOM 713 C CA . ALA A 1 89 ? -8.672 4.540 11.232 1.00 83.00 89 ALA A CA 1
ATOM 714 C C . ALA A 1 89 ? -7.838 5.220 10.141 1.00 83.00 89 ALA A C 1
ATOM 716 O O . ALA A 1 89 ? -7.424 6.364 10.308 1.00 83.00 89 ALA A O 1
ATOM 717 N N . ILE A 1 90 ? -7.620 4.521 9.028 1.00 79.25 90 ILE A N 1
ATOM 718 C CA . ILE A 1 90 ? -6.907 5.024 7.847 1.00 79.25 90 ILE A CA 1
ATOM 719 C C . ILE A 1 90 ? -7.839 4.910 6.640 1.00 79.25 90 ILE A C 1
ATOM 721 O O . ILE A 1 90 ? -8.549 3.913 6.489 1.00 79.25 90 ILE A O 1
ATOM 725 N N . GLY A 1 91 ? -7.853 5.937 5.791 1.00 77.56 91 GLY A N 1
ATOM 726 C CA . GLY A 1 91 ? -8.568 5.891 4.518 1.00 77.56 91 GLY A CA 1
ATOM 727 C C . GLY A 1 91 ? -7.913 4.912 3.549 1.00 77.56 91 GLY A C 1
ATOM 728 O O . GLY A 1 91 ? -6.694 4.885 3.422 1.00 77.56 91 GLY A O 1
ATOM 729 N N . VAL A 1 92 ? -8.727 4.115 2.862 1.00 81.62 92 VAL A N 1
ATOM 730 C CA . VAL A 1 92 ? -8.275 3.298 1.731 1.00 81.62 92 VAL A CA 1
ATOM 731 C C . VAL A 1 92 ? -8.468 4.085 0.436 1.00 81.62 92 VAL A C 1
ATOM 733 O O . VAL A 1 92 ? -9.406 4.879 0.327 1.00 81.62 92 VAL A O 1
ATOM 736 N N . SER A 1 93 ? -7.611 3.846 -0.555 1.00 70.31 93 SER A N 1
ATOM 737 C CA . SER A 1 93 ? -7.535 4.603 -1.810 1.00 70.31 93 SER A CA 1
ATOM 738 C C . SER A 1 93 ? -8.824 4.701 -2.625 1.00 70.31 93 SER A C 1
ATOM 740 O O . SER A 1 93 ? -9.046 5.699 -3.308 1.00 70.31 93 SER A O 1
ATOM 742 N N . ASP A 1 94 ? -9.740 3.749 -2.460 1.00 70.19 94 ASP A N 1
ATOM 743 C CA . ASP A 1 94 ? -11.055 3.761 -3.112 1.00 70.19 94 ASP A CA 1
ATOM 744 C C . ASP A 1 94 ? -12.058 4.748 -2.464 1.00 70.19 94 ASP A C 1
ATOM 746 O O . ASP A 1 94 ? -13.200 4.884 -2.915 1.00 70.19 94 ASP A O 1
ATOM 750 N N . GLY A 1 95 ? -11.671 5.419 -1.372 1.00 69.88 95 GLY A N 1
ATOM 751 C CA . GLY A 1 95 ? -12.380 6.545 -0.749 1.00 69.88 95 GLY A CA 1
ATOM 752 C C . GLY A 1 95 ? -13.666 6.209 0.017 1.00 69.88 95 GLY A C 1
ATOM 753 O O . GLY A 1 95 ? -14.231 7.078 0.679 1.00 69.88 95 GLY A O 1
ATOM 754 N N . LYS A 1 96 ? -14.150 4.964 -0.049 1.00 82.19 96 LYS A N 1
ATOM 755 C CA . LYS A 1 96 ? -15.389 4.511 0.620 1.00 82.19 96 LYS A CA 1
ATOM 756 C C . LYS A 1 96 ? -15.159 3.549 1.777 1.00 82.19 96 LYS A C 1
ATOM 758 O O . LYS A 1 96 ? -16.107 3.199 2.475 1.00 82.19 96 LYS A O 1
ATOM 763 N N . ILE A 1 97 ? -13.918 3.119 1.962 1.00 86.06 97 ILE A N 1
ATOM 764 C CA . ILE A 1 97 ? -13.548 2.118 2.951 1.00 86.06 97 ILE A CA 1
ATOM 765 C C . ILE A 1 97 ? -12.525 2.710 3.910 1.00 86.06 97 ILE A C 1
ATOM 767 O O . ILE A 1 97 ? -11.585 3.387 3.493 1.00 86.06 97 ILE A O 1
ATOM 771 N N . LEU A 1 98 ? -12.715 2.436 5.199 1.00 87.38 98 LEU A N 1
ATOM 772 C CA . LEU A 1 98 ? -11.727 2.703 6.235 1.00 87.38 98 LEU A CA 1
ATOM 773 C C . LEU A 1 98 ? -11.098 1.396 6.696 1.00 87.38 98 LEU A C 1
ATOM 775 O O . LEU A 1 98 ? -11.805 0.450 7.035 1.00 87.38 98 LEU A O 1
ATOM 779 N N . PHE A 1 99 ? -9.776 1.360 6.783 1.00 86.69 99 PHE A N 1
ATOM 780 C CA . PHE A 1 99 ? -9.093 0.367 7.593 1.00 86.69 99 PHE A CA 1
ATOM 781 C C . PHE A 1 99 ? -9.164 0.795 9.057 1.00 86.69 99 PHE A C 1
ATOM 783 O O . PHE A 1 99 ? -8.731 1.895 9.389 1.00 86.69 99 PHE A O 1
ATOM 790 N N . VAL A 1 100 ? -9.709 -0.052 9.929 1.00 87.94 100 VAL A N 1
ATOM 791 C CA . VAL A 1 100 ? -9.905 0.250 11.351 1.00 87.94 100 VAL A CA 1
ATOM 792 C C . VAL A 1 100 ? -9.165 -0.768 12.207 1.00 87.94 100 VAL A C 1
ATOM 794 O O . VAL A 1 100 ? -9.334 -1.976 12.043 1.00 87.94 100 VAL A O 1
ATOM 797 N N . ARG A 1 101 ? -8.390 -0.270 13.171 1.00 86.75 101 ARG A N 1
ATOM 798 C CA . ARG A 1 101 ? -7.781 -1.033 14.260 1.00 86.75 101 ARG A CA 1
ATOM 799 C C . ARG A 1 101 ? -8.321 -0.527 15.589 1.00 86.75 101 ARG A C 1
ATOM 801 O O . ARG A 1 101 ? -8.108 0.619 15.954 1.00 86.75 101 ARG A O 1
ATOM 808 N N . GLU A 1 102 ? -8.964 -1.395 16.349 1.00 87.69 102 GLU A N 1
ATOM 809 C CA . GLU A 1 102 ? -9.410 -1.103 17.709 1.00 87.69 102 GLU A CA 1
ATOM 810 C C . GLU A 1 102 ? -8.317 -1.519 18.699 1.00 87.69 102 GLU A C 1
ATOM 812 O O . GLU A 1 102 ? -8.090 -2.712 18.909 1.00 87.69 102 GLU A O 1
ATOM 817 N N . GLU A 1 103 ? -7.616 -0.569 19.321 1.00 82.62 103 GLU A N 1
ATOM 818 C CA . GLU A 1 103 ? -6.466 -0.896 20.178 1.00 82.62 103 GLU A CA 1
ATOM 819 C C . GLU A 1 103 ? -6.854 -1.726 21.404 1.00 82.62 103 GLU A C 1
ATOM 821 O O . GLU A 1 103 ? -6.139 -2.662 21.765 1.00 82.62 103 GLU A O 1
ATOM 826 N N . LYS A 1 104 ? -8.008 -1.437 22.022 1.00 79.62 104 LYS A N 1
ATOM 827 C CA . LYS A 1 104 ? -8.458 -2.163 23.220 1.00 79.62 104 LYS A CA 1
ATOM 828 C C . LYS A 1 104 ? -8.824 -3.617 22.943 1.00 79.62 104 LYS A C 1
ATOM 830 O O . LYS A 1 104 ? -8.574 -4.487 23.775 1.00 79.62 104 LYS A O 1
ATOM 835 N N . THR A 1 105 ? -9.489 -3.873 21.819 1.00 83.75 105 THR A N 1
ATOM 836 C CA . THR A 1 105 ? -10.002 -5.209 21.478 1.00 83.75 105 THR A CA 1
ATOM 837 C C . THR A 1 105 ? -9.013 -5.994 20.618 1.00 83.75 105 THR A C 1
ATOM 839 O O . THR A 1 105 ? -9.138 -7.212 20.503 1.00 83.75 105 THR A O 1
ATOM 842 N N . GLY A 1 106 ? -8.039 -5.311 20.010 1.00 83.62 106 GLY A N 1
ATOM 843 C CA . GLY A 1 106 ? -7.114 -5.871 19.031 1.00 83.62 106 GLY A CA 1
ATOM 844 C C . GLY A 1 106 ? -7.769 -6.205 17.689 1.00 83.62 106 GLY A C 1
ATOM 845 O O . GLY A 1 106 ? -7.129 -6.848 16.857 1.00 83.62 106 GLY A O 1
ATOM 846 N N . LYS A 1 107 ? -9.033 -5.817 17.471 1.00 87.06 107 LYS A N 1
ATOM 847 C CA . LYS A 1 107 ? -9.749 -6.104 16.226 1.00 87.06 107 LYS A CA 1
ATOM 848 C C . LYS A 1 107 ? -9.232 -5.229 15.095 1.00 87.06 107 LYS A C 1
ATOM 850 O O . LYS A 1 107 ? -8.974 -4.044 15.290 1.00 87.06 107 LYS A O 1
ATOM 855 N N . ILE A 1 108 ? -9.136 -5.829 13.915 1.00 87.69 108 ILE A N 1
ATOM 856 C CA . ILE A 1 108 ? -8.768 -5.166 12.668 1.00 87.69 108 ILE A CA 1
ATOM 857 C C . ILE A 1 108 ? -9.784 -5.543 11.592 1.00 87.69 108 ILE A C 1
ATOM 859 O O . ILE A 1 108 ? -10.154 -6.712 11.489 1.00 87.69 108 ILE A O 1
ATOM 863 N N . TYR A 1 109 ? -10.269 -4.566 10.834 1.00 90.50 109 TYR A N 1
ATOM 864 C CA . TYR A 1 109 ? -11.271 -4.785 9.790 1.00 90.50 109 TYR A CA 1
ATOM 865 C C . TYR A 1 109 ? -11.293 -3.638 8.781 1.00 90.50 109 TYR A C 1
ATOM 867 O O . TYR A 1 109 ? -10.796 -2.542 9.046 1.00 90.50 109 TYR A O 1
ATOM 875 N N . LEU A 1 110 ? -11.903 -3.895 7.628 1.00 91.12 110 LEU A N 1
ATOM 876 C CA . LEU A 1 110 ? -12.331 -2.870 6.686 1.00 91.12 110 LEU A CA 1
ATOM 877 C C . LEU A 1 110 ? -13.779 -2.481 6.986 1.00 91.12 110 LEU A C 1
ATOM 879 O O . LEU A 1 110 ? -14.636 -3.349 7.133 1.00 91.12 110 LEU A O 1
ATOM 883 N N . LEU A 1 111 ? -14.051 -1.186 7.084 1.00 90.75 111 LEU A N 1
ATOM 884 C CA . LEU A 1 111 ? -15.380 -0.617 7.277 1.00 90.75 111 LEU A CA 1
ATOM 885 C C . LEU A 1 111 ? -15.833 0.056 5.984 1.00 90.75 111 LEU A C 1
ATOM 887 O O . LEU A 1 111 ? -15.242 1.057 5.582 1.00 90.75 111 LEU A O 1
ATOM 891 N N . ASP A 1 112 ? -16.896 -0.454 5.369 1.00 88.88 112 ASP A N 1
ATOM 892 C CA . ASP A 1 112 ? -17.565 0.229 4.262 1.00 88.88 112 ASP A CA 1
ATOM 893 C C . ASP A 1 112 ? -18.473 1.335 4.814 1.00 88.88 112 ASP A C 1
ATOM 895 O O . ASP A 1 112 ? -19.451 1.080 5.518 1.00 88.88 112 ASP A O 1
ATOM 899 N N . LEU A 1 113 ? -18.158 2.587 4.484 1.00 83.56 113 LEU A N 1
ATOM 900 C CA . LEU A 1 113 ? -18.902 3.761 4.945 1.00 83.56 113 LEU A CA 1
ATOM 901 C C . LEU A 1 113 ? -20.294 3.887 4.316 1.00 83.56 113 LEU A C 1
ATOM 903 O O . LEU A 1 113 ? -21.140 4.610 4.839 1.00 83.56 113 LEU A O 1
ATOM 907 N N . SER A 1 114 ? -20.533 3.214 3.192 1.00 83.12 114 SER A N 1
ATOM 908 C CA . SER A 1 114 ? -21.806 3.269 2.467 1.00 83.12 114 SER A CA 1
ATOM 909 C C . SER A 1 114 ? -22.847 2.334 3.076 1.00 83.12 114 SER A C 1
ATOM 911 O O . SER A 1 114 ? -24.044 2.610 2.997 1.00 83.12 114 SER A O 1
ATOM 913 N N . THR A 1 115 ? -22.393 1.214 3.640 1.00 86.62 115 THR A N 1
ATOM 914 C CA . THR A 1 115 ? -23.245 0.117 4.124 1.00 86.62 115 THR A CA 1
ATOM 915 C C . THR A 1 115 ? -23.135 -0.112 5.630 1.00 86.62 115 THR A C 1
ATOM 917 O O . THR A 1 115 ? -23.999 -0.772 6.198 1.00 86.62 115 THR A O 1
ATOM 920 N N . GLY A 1 116 ? -22.083 0.406 6.271 1.00 84.00 116 GLY A N 1
ATOM 921 C CA . GLY A 1 116 ? -21.743 0.118 7.664 1.00 84.00 116 GLY A CA 1
ATOM 922 C C . GLY A 1 116 ? -21.157 -1.282 7.880 1.00 84.00 116 GLY A C 1
ATOM 923 O O . GLY A 1 116 ? -20.908 -1.672 9.024 1.00 84.00 116 GLY A O 1
ATOM 924 N N . GLU A 1 117 ? -20.934 -2.053 6.811 1.00 91.19 117 GLU A N 1
ATOM 925 C CA . GLU A 1 117 ? -20.428 -3.419 6.897 1.00 91.19 117 GLU A CA 1
ATOM 926 C C . GLU A 1 117 ? -18.970 -3.447 7.372 1.00 91.19 117 GLU A C 1
ATOM 928 O O . GLU A 1 117 ? -18.119 -2.690 6.900 1.00 91.19 117 GLU A O 1
ATOM 933 N N . LYS A 1 118 ? -18.682 -4.362 8.304 1.00 92.25 118 LYS A N 1
ATOM 934 C CA . LYS A 1 118 ? -17.328 -4.666 8.773 1.00 92.25 118 LYS A CA 1
ATOM 935 C C . LYS A 1 118 ? -16.858 -5.961 8.129 1.00 92.25 118 LYS A C 1
ATOM 937 O O . LYS A 1 118 ? -17.375 -7.029 8.451 1.00 92.25 118 LYS A O 1
ATOM 942 N N . LYS A 1 119 ? -15.866 -5.863 7.251 1.00 90.88 119 LYS A N 1
ATOM 943 C CA . LYS A 1 119 ? -15.213 -7.003 6.611 1.00 90.88 119 LYS A CA 1
ATOM 944 C C . LYS A 1 119 ? -13.931 -7.345 7.362 1.00 90.88 119 LYS A C 1
ATOM 946 O O . LYS A 1 119 ? -13.020 -6.520 7.458 1.00 90.88 119 LYS A O 1
ATOM 951 N N . ASP A 1 120 ? -13.857 -8.567 7.875 1.00 88.44 120 ASP A N 1
ATOM 952 C CA . ASP A 1 120 ? -12.639 -9.080 8.500 1.00 88.44 120 ASP A CA 1
ATOM 953 C C . ASP A 1 120 ? -11.495 -9.138 7.478 1.00 88.44 120 ASP A C 1
ATOM 955 O O . ASP A 1 120 ? -11.700 -9.481 6.310 1.00 88.44 120 ASP A O 1
ATOM 959 N N . ILE A 1 121 ? -10.279 -8.836 7.932 1.00 86.31 121 ILE A N 1
ATOM 960 C CA . ILE A 1 121 ? -9.060 -9.005 7.136 1.00 86.31 121 ILE A CA 1
ATOM 961 C C . ILE A 1 121 ? -8.164 -10.089 7.744 1.00 86.31 121 ILE A C 1
ATOM 963 O O . ILE A 1 121 ? -8.235 -10.334 8.954 1.00 86.31 121 ILE A O 1
ATOM 967 N N . PRO A 1 122 ? -7.301 -10.745 6.943 1.00 81.12 122 PRO A N 1
ATOM 968 C CA . PRO A 1 122 ? -6.327 -11.692 7.466 1.00 81.12 122 PRO A CA 1
ATOM 969 C C . PRO A 1 122 ? -5.501 -11.067 8.595 1.00 81.12 122 PRO A C 1
ATOM 971 O O . PRO A 1 122 ? -4.972 -9.964 8.458 1.00 81.12 122 PRO A O 1
ATOM 974 N N . ILE A 1 123 ? -5.376 -11.782 9.718 1.00 69.62 123 ILE A N 1
ATOM 975 C CA . ILE A 1 123 ? -4.560 -11.331 10.848 1.00 69.62 123 ILE A CA 1
ATOM 976 C C . ILE A 1 123 ? -3.090 -11.534 10.491 1.00 69.62 123 ILE A C 1
ATOM 978 O O . ILE A 1 123 ? -2.483 -12.559 10.802 1.00 69.62 123 ILE A O 1
ATOM 982 N N . ASP A 1 124 ? -2.519 -10.531 9.838 1.00 70.94 124 ASP A N 1
ATOM 983 C CA . ASP A 1 124 ? -1.097 -10.435 9.565 1.00 70.94 124 ASP A CA 1
ATOM 984 C C . ASP A 1 124 ? -0.534 -9.203 10.271 1.00 70.94 124 ASP A C 1
ATOM 986 O O . ASP A 1 124 ? -0.933 -8.069 10.009 1.00 70.94 124 ASP A O 1
ATOM 990 N N . ARG A 1 125 ? 0.416 -9.427 11.185 1.00 69.94 125 ARG A N 1
ATOM 991 C CA . ARG A 1 125 ? 1.079 -8.340 11.919 1.00 69.94 125 ARG A CA 1
ATOM 992 C C . ARG A 1 125 ? 1.767 -7.358 10.977 1.00 69.94 125 ARG A C 1
ATOM 994 O O . ARG A 1 125 ? 1.835 -6.177 11.288 1.00 69.94 125 ARG A O 1
ATOM 1001 N N . LEU A 1 126 ? 2.232 -7.836 9.825 1.00 74.50 126 LEU A N 1
ATOM 1002 C CA . LEU A 1 126 ? 2.929 -7.002 8.858 1.00 74.50 126 LEU A CA 1
ATOM 1003 C C . LEU A 1 126 ? 2.011 -5.951 8.221 1.00 74.50 126 LEU A C 1
ATOM 1005 O O . LEU A 1 126 ? 2.529 -4.940 7.763 1.00 74.50 126 LEU A O 1
ATOM 1009 N N . ILE A 1 127 ? 0.683 -6.147 8.220 1.00 80.50 127 ILE A N 1
ATOM 1010 C CA . ILE A 1 127 ? -0.262 -5.142 7.699 1.00 80.50 127 ILE A CA 1
ATOM 1011 C C . ILE A 1 127 ? -0.192 -3.878 8.558 1.00 80.50 127 ILE A C 1
ATOM 1013 O O . ILE A 1 127 ? -0.205 -2.774 8.032 1.00 80.50 127 ILE A O 1
ATOM 1017 N N . LEU A 1 128 ? -0.075 -4.039 9.879 1.00 75.50 128 LEU A N 1
ATOM 1018 C CA . LEU A 1 128 ? -0.004 -2.915 10.814 1.00 75.50 128 LEU A CA 1
ATOM 1019 C C . LEU A 1 128 ? 1.337 -2.190 10.765 1.00 75.50 128 LEU A C 1
ATOM 1021 O O . LEU A 1 128 ? 1.381 -0.982 10.968 1.00 75.50 128 LEU A O 1
ATOM 1025 N N . ASP A 1 129 ? 2.415 -2.936 10.536 1.00 74.62 129 ASP A N 1
ATOM 1026 C CA . ASP A 1 129 ? 3.767 -2.390 10.612 1.00 74.62 129 ASP A CA 1
ATOM 1027 C C . ASP A 1 129 ? 4.232 -1.788 9.276 1.00 74.62 129 ASP A C 1
ATOM 1029 O O . ASP A 1 129 ? 5.081 -0.901 9.278 1.00 74.62 129 ASP A O 1
ATOM 1033 N N . ARG A 1 130 ? 3.767 -2.334 8.141 1.00 78.75 130 ARG A N 1
ATOM 1034 C CA . ARG A 1 130 ? 4.325 -2.077 6.796 1.00 78.75 130 ARG A CA 1
ATOM 1035 C C . ARG A 1 130 ? 3.309 -2.172 5.652 1.00 78.75 130 ARG A C 1
ATOM 1037 O O . ARG A 1 130 ? 3.712 -2.258 4.492 1.00 78.75 130 ARG A O 1
ATOM 1044 N N . GLY A 1 131 ? 2.021 -2.287 5.966 1.00 87.69 131 GLY A N 1
ATOM 1045 C CA . GLY A 1 131 ? 0.971 -2.436 4.965 1.00 87.69 131 GLY A CA 1
ATOM 1046 C C . GLY A 1 131 ? 0.544 -1.083 4.411 1.00 87.69 131 GLY A C 1
ATOM 1047 O O . GLY A 1 131 ? 0.128 -0.212 5.170 1.00 87.69 131 GLY A O 1
ATOM 1048 N N . ILE A 1 132 ? 0.596 -0.937 3.092 1.00 89.75 132 ILE A N 1
ATOM 1049 C CA . ILE A 1 132 ? 0.105 0.237 2.368 1.00 89.75 132 ILE A CA 1
ATOM 1050 C C . ILE A 1 132 ? -1.061 -0.207 1.492 1.00 89.75 132 ILE A C 1
ATOM 1052 O O . ILE A 1 132 ? -0.922 -1.105 0.663 1.00 89.75 132 ILE A O 1
ATOM 1056 N N . PHE A 1 133 ? -2.234 0.387 1.688 1.00 89.81 133 PHE A N 1
ATOM 1057 C CA . PHE A 1 133 ? -3.417 0.031 0.910 1.00 89.81 133 PHE A CA 1
ATOM 1058 C C . PHE A 1 133 ? -3.318 0.600 -0.508 1.00 89.81 133 PHE A C 1
ATOM 1060 O O . PHE A 1 133 ? -3.342 1.812 -0.697 1.00 89.81 133 PHE A O 1
ATOM 1067 N N . LEU A 1 134 ? -3.248 -0.290 -1.501 1.00 91.25 134 LEU A N 1
ATOM 1068 C CA . LEU A 1 134 ? -3.302 0.074 -2.919 1.00 91.25 134 LEU A CA 1
ATOM 1069 C C . LEU A 1 134 ? -4.747 0.222 -3.402 1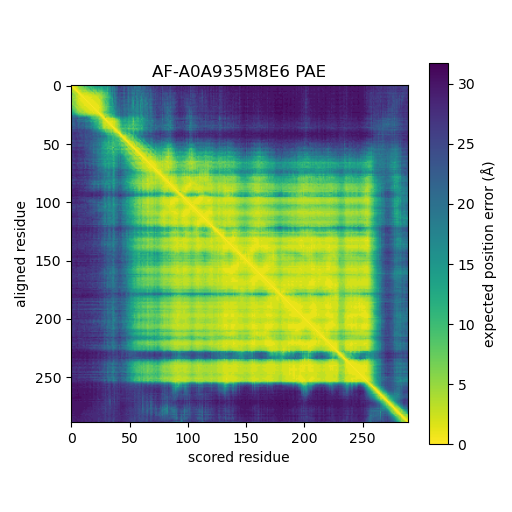.00 91.25 134 LEU A C 1
ATOM 1071 O O . LEU A 1 134 ? -5.037 1.076 -4.237 1.00 91.25 134 LEU A O 1
ATOM 1075 N N . SER A 1 135 ? -5.649 -0.596 -2.852 1.00 90.06 135 SER A N 1
ATOM 1076 C CA . SER A 1 135 ? -7.105 -0.541 -3.030 1.00 90.06 135 SER A CA 1
ATOM 1077 C C . SER A 1 135 ? -7.808 -1.195 -1.834 1.00 90.06 135 SER A C 1
ATOM 1079 O O . SER A 1 135 ? -7.166 -1.678 -0.900 1.00 90.06 135 SER A O 1
ATOM 1081 N N . SER A 1 136 ? -9.139 -1.264 -1.863 1.00 87.62 136 SER A N 1
ATOM 1082 C CA . SER A 1 136 ? -9.955 -2.039 -0.912 1.00 87.62 136 SER A CA 1
ATOM 1083 C C . SER A 1 136 ? -9.678 -3.541 -0.902 1.00 87.62 136 SER A C 1
ATOM 1085 O O . SER A 1 136 ? -10.094 -4.238 0.027 1.00 87.62 136 SER A O 1
ATOM 1087 N N . GLU A 1 137 ? -8.981 -4.043 -1.916 1.00 91.62 137 GLU A N 1
ATOM 1088 C CA . GLU A 1 137 ? -8.685 -5.462 -2.091 1.00 91.62 137 GLU A CA 1
ATOM 1089 C C . GLU A 1 137 ? -7.189 -5.761 -2.021 1.00 91.62 137 GLU A C 1
ATOM 1091 O O . GLU A 1 137 ? -6.820 -6.908 -1.795 1.00 91.62 137 GLU A O 1
ATOM 1096 N N . LEU A 1 138 ? -6.325 -4.757 -2.191 1.00 93.31 138 LEU A N 1
ATOM 1097 C CA . LEU A 1 138 ? -4.891 -4.956 -2.370 1.00 93.31 138 LEU A CA 1
ATOM 1098 C C . LEU A 1 138 ? -4.090 -4.154 -1.349 1.00 93.31 138 LEU A C 1
ATOM 1100 O O . LEU A 1 138 ? -4.243 -2.938 -1.231 1.00 93.31 138 LEU A O 1
ATOM 1104 N N . ILE A 1 139 ? -3.180 -4.838 -0.657 1.00 92.88 139 ILE A N 1
ATOM 1105 C CA . ILE A 1 139 ? -2.232 -4.226 0.275 1.00 92.88 139 ILE A CA 1
ATOM 1106 C C . ILE A 1 139 ? -0.816 -4.505 -0.213 1.00 92.88 139 ILE A C 1
ATOM 1108 O O . ILE A 1 139 ? -0.410 -5.658 -0.342 1.00 92.88 139 ILE A O 1
ATOM 1112 N N . TRP A 1 140 ? -0.034 -3.460 -0.441 1.00 93.94 140 TRP A N 1
ATOM 1113 C CA . TRP A 1 140 ? 1.403 -3.582 -0.601 1.00 93.94 140 TRP A CA 1
ATOM 1114 C C . TRP A 1 140 ? 2.062 -3.826 0.755 1.00 93.94 140 TRP A C 1
ATOM 1116 O O . TRP A 1 140 ? 1.955 -3.034 1.687 1.00 93.94 140 TRP A O 1
ATOM 1126 N N . MET A 1 141 ? 2.761 -4.947 0.848 1.00 92.50 141 MET A N 1
ATOM 1127 C CA . MET A 1 141 ? 3.565 -5.343 1.990 1.00 92.50 141 MET A CA 1
ATOM 1128 C C . MET A 1 141 ? 5.014 -4.975 1.692 1.00 92.50 141 MET A C 1
ATOM 1130 O O . MET A 1 141 ? 5.687 -5.649 0.900 1.00 92.50 141 MET A O 1
ATOM 1134 N N . GLN A 1 142 ? 5.491 -3.896 2.312 1.00 91.00 142 GLN A N 1
ATOM 1135 C CA . GLN A 1 142 ? 6.827 -3.384 2.041 1.00 91.00 142 GLN A CA 1
ATOM 1136 C C . GLN A 1 142 ? 7.922 -4.396 2.430 1.00 91.00 142 GLN A C 1
ATOM 1138 O O . GLN A 1 142 ? 7.944 -4.950 3.538 1.00 91.00 142 GLN A O 1
ATOM 1143 N N . GLY A 1 143 ? 8.849 -4.616 1.496 1.00 91.06 143 GLY A N 1
ATOM 1144 C CA . GLY A 1 143 ? 10.033 -5.449 1.651 1.00 91.06 143 GLY A CA 1
ATOM 1145 C C . GLY A 1 143 ? 11.132 -4.793 2.492 1.00 91.06 143 GLY A C 1
ATOM 1146 O O . GLY A 1 143 ? 10.891 -3.995 3.400 1.00 91.06 143 GLY A O 1
ATOM 1147 N N . SER A 1 144 ? 12.373 -5.192 2.245 1.00 87.75 144 SER A N 1
ATOM 1148 C CA . SER A 1 144 ? 13.560 -4.625 2.882 1.00 87.75 144 SER A CA 1
ATOM 1149 C C . SER A 1 144 ? 14.181 -3.509 2.046 1.00 87.75 144 SER A C 1
ATOM 1151 O O . SER A 1 144 ? 14.236 -3.619 0.831 1.00 87.75 144 SER A O 1
ATOM 1153 N N . LEU A 1 145 ? 14.802 -2.526 2.701 1.00 84.06 145 LEU A N 1
ATOM 1154 C CA . LEU A 1 145 ? 15.567 -1.449 2.048 1.00 84.06 145 LEU A CA 1
ATOM 1155 C C . LEU A 1 145 ? 16.960 -1.880 1.537 1.00 84.06 145 LEU A C 1
ATOM 1157 O O . LEU A 1 145 ? 17.796 -1.039 1.214 1.00 84.06 145 LEU A O 1
ATOM 1161 N N . VAL A 1 146 ? 17.244 -3.182 1.527 1.00 88.06 146 VAL A N 1
ATOM 1162 C CA . VAL A 1 146 ? 18.498 -3.767 1.034 1.00 88.06 146 VAL A CA 1
ATOM 1163 C C . VAL A 1 146 ? 18.214 -4.599 -0.210 1.00 88.06 146 VAL A C 1
ATOM 1165 O O . VAL A 1 146 ? 17.078 -5.012 -0.419 1.00 88.06 146 VAL A O 1
ATOM 1168 N N . GLY A 1 147 ? 19.236 -4.841 -1.030 1.00 88.19 147 GLY A N 1
ATOM 1169 C CA . GLY A 1 147 ? 19.095 -5.626 -2.255 1.00 88.19 147 GLY A CA 1
ATOM 1170 C C . GLY A 1 147 ? 19.127 -7.146 -2.031 1.00 88.19 147 GLY A C 1
ATOM 1171 O O . GLY A 1 147 ? 19.524 -7.595 -0.955 1.00 88.19 147 GLY A O 1
ATOM 1172 N N . PRO A 1 148 ? 18.790 -7.950 -3.060 1.00 88.88 148 PRO A N 1
ATOM 1173 C CA . PRO A 1 148 ? 18.680 -9.415 -2.979 1.00 88.88 148 PRO A CA 1
ATOM 1174 C C . PRO A 1 148 ? 19.939 -10.170 -2.536 1.00 88.88 148 PRO A C 1
ATOM 1176 O O . PRO A 1 148 ? 19.854 -11.323 -2.121 1.00 88.88 148 PRO A O 1
ATOM 1179 N N . GLU A 1 149 ? 21.112 -9.547 -2.651 1.00 90.44 149 GLU A N 1
ATOM 1180 C CA . GLU A 1 149 ? 22.384 -10.134 -2.216 1.00 90.44 149 GLU A CA 1
ATOM 1181 C C . GLU A 1 149 ? 22.596 -10.037 -0.693 1.00 90.44 149 GLU A C 1
ATOM 1183 O O . GLU A 1 149 ? 23.458 -10.727 -0.146 1.00 90.44 149 GLU A O 1
ATOM 1188 N N . ASP A 1 150 ? 21.822 -9.200 0.007 1.00 92.94 150 ASP A N 1
ATOM 1189 C CA . ASP A 1 150 ? 21.908 -9.041 1.458 1.00 92.94 150 ASP A CA 1
ATOM 1190 C C . ASP A 1 150 ? 21.135 -10.164 2.184 1.00 92.94 150 ASP A C 1
ATOM 1192 O O . ASP A 1 150 ? 19.981 -10.438 1.848 1.00 92.94 150 ASP A O 1
ATOM 1196 N N . PRO A 1 151 ? 21.699 -10.796 3.232 1.00 92.62 151 PRO A N 1
ATOM 1197 C CA . PRO A 1 151 ? 21.002 -11.820 4.018 1.00 92.62 151 PRO A CA 1
ATOM 1198 C C . PRO A 1 151 ? 19.698 -11.357 4.682 1.00 92.62 151 PRO A C 1
ATOM 1200 O O . PRO A 1 151 ? 18.876 -12.188 5.068 1.00 92.62 151 PRO A O 1
ATOM 1203 N N . ASN A 1 152 ? 19.518 -10.049 4.865 1.00 91.12 152 ASN A N 1
ATOM 1204 C CA . ASN A 1 152 ? 18.311 -9.455 5.433 1.00 91.12 152 ASN A CA 1
ATOM 1205 C C . ASN A 1 152 ? 17.284 -9.071 4.364 1.00 91.12 152 ASN A C 1
ATOM 1207 O O . ASN A 1 152 ? 16.260 -8.469 4.711 1.00 91.12 152 ASN A O 1
ATOM 1211 N N . TYR A 1 153 ? 17.541 -9.411 3.097 1.00 90.69 153 TYR A N 1
ATOM 1212 C CA . TYR A 1 153 ? 16.617 -9.158 2.010 1.00 90.69 153 TYR A CA 1
ATOM 1213 C C . TYR A 1 153 ? 15.262 -9.807 2.273 1.00 90.69 153 TYR A C 1
ATOM 1215 O O . TYR A 1 153 ? 15.148 -10.989 2.612 1.00 90.69 153 TYR A O 1
ATOM 1223 N N . ARG A 1 154 ? 14.217 -9.009 2.094 1.00 91.12 154 ARG A N 1
ATOM 1224 C CA . ARG A 1 154 ? 12.831 -9.447 2.054 1.00 91.12 154 ARG A CA 1
ATOM 1225 C C . ARG A 1 154 ? 12.205 -8.811 0.823 1.00 91.12 154 ARG A C 1
ATOM 1227 O O . ARG A 1 154 ? 12.217 -7.583 0.738 1.00 91.12 154 ARG A O 1
ATOM 1234 N N . PRO A 1 155 ? 11.661 -9.600 -0.106 1.00 92.44 155 PRO A N 1
ATOM 1235 C CA . PRO A 1 155 ? 11.004 -9.031 -1.268 1.00 92.44 155 PRO A CA 1
ATOM 1236 C C . PRO A 1 155 ? 9.708 -8.320 -0.864 1.00 92.44 155 PRO A C 1
ATOM 1238 O O . PRO A 1 155 ? 9.145 -8.543 0.215 1.00 92.44 155 PRO A O 1
ATOM 1241 N N . HIS A 1 156 ? 9.256 -7.442 -1.750 1.00 94.56 156 HIS A N 1
ATOM 1242 C CA . HIS A 1 156 ? 7.959 -6.793 -1.646 1.00 94.56 156 HIS A CA 1
ATOM 1243 C C . HIS A 1 156 ? 6.868 -7.758 -2.123 1.00 94.56 156 HIS A C 1
ATOM 1245 O O . HIS A 1 156 ? 7.092 -8.549 -3.039 1.00 94.56 156 HIS A O 1
ATOM 1251 N N . TYR A 1 157 ? 5.677 -7.672 -1.533 1.00 94.69 157 TYR A N 1
ATOM 1252 C CA . TYR A 1 157 ? 4.521 -8.460 -1.963 1.00 94.69 157 TYR A CA 1
ATOM 1253 C C . TYR A 1 157 ? 3.276 -7.588 -2.067 1.00 94.69 157 TYR A C 1
ATOM 1255 O O . TYR A 1 157 ? 3.139 -6.627 -1.318 1.00 94.69 157 TYR A O 1
ATOM 1263 N N . VAL A 1 158 ? 2.330 -7.970 -2.916 1.00 95.31 158 VAL A N 1
ATOM 1264 C CA . VAL A 1 158 ? 0.932 -7.547 -2.793 1.00 95.31 158 VAL A CA 1
ATOM 1265 C C . VAL A 1 158 ? 0.147 -8.665 -2.122 1.00 95.31 158 VAL A C 1
ATOM 1267 O O . VAL A 1 158 ? 0.141 -9.799 -2.598 1.00 95.31 158 VAL A O 1
ATOM 1270 N N . LEU A 1 159 ? -0.477 -8.355 -0.991 1.00 93.75 159 LEU A N 1
ATOM 1271 C CA . LEU A 1 159 ? -1.471 -9.192 -0.339 1.00 93.75 159 LEU A CA 1
ATOM 1272 C C . LEU A 1 159 ? -2.836 -8.898 -0.960 1.00 93.75 159 LEU A C 1
ATOM 1274 O O . LEU A 1 159 ? -3.303 -7.759 -0.917 1.00 93.75 159 LEU A O 1
ATOM 1278 N N . ASP A 1 160 ? -3.472 -9.934 -1.491 1.00 93.12 160 ASP A N 1
ATOM 1279 C CA . ASP A 1 160 ? -4.845 -9.873 -1.971 1.00 93.12 160 ASP A CA 1
ATOM 1280 C C . ASP A 1 160 ? -5.818 -10.297 -0.866 1.00 93.12 160 ASP A C 1
ATOM 1282 O O . ASP A 1 160 ? -5.739 -11.391 -0.307 1.00 93.12 160 ASP A O 1
ATOM 1286 N N . LEU A 1 161 ? -6.750 -9.412 -0.534 1.00 91.00 161 LEU A N 1
ATOM 1287 C CA . LEU A 1 161 ? -7.764 -9.625 0.492 1.00 91.00 161 LEU A CA 1
ATOM 1288 C C . LEU A 1 161 ? -8.951 -10.469 0.005 1.00 91.00 161 LEU A C 1
ATOM 1290 O O . LEU A 1 161 ? -9.810 -10.814 0.819 1.00 91.00 161 LEU A O 1
ATOM 1294 N N . ILE A 1 162 ? -9.040 -10.787 -1.291 1.00 90.06 162 ILE A N 1
ATOM 1295 C CA . ILE A 1 162 ? -10.066 -11.688 -1.834 1.00 90.06 162 ILE A CA 1
ATOM 1296 C C . ILE A 1 162 ? -9.737 -13.144 -1.501 1.00 90.06 162 ILE A C 1
ATOM 1298 O O . ILE A 1 162 ? -10.598 -13.862 -0.992 1.00 90.06 162 ILE A O 1
ATOM 1302 N N . ASP A 1 163 ? -8.513 -13.588 -1.784 1.00 89.75 163 ASP A N 1
ATOM 1303 C CA . ASP A 1 163 ? -8.095 -14.985 -1.617 1.00 89.75 163 ASP A CA 1
ATOM 1304 C C . ASP A 1 163 ? -7.048 -15.199 -0.508 1.00 89.75 163 ASP A C 1
ATOM 1306 O O . ASP A 1 163 ? -6.715 -16.341 -0.170 1.00 89.75 163 ASP A O 1
ATOM 1310 N N . GLY A 1 164 ? -6.559 -14.110 0.094 1.00 89.38 164 GLY A N 1
ATOM 1311 C CA . GLY A 1 164 ? -5.556 -14.117 1.154 1.00 89.38 164 GLY A CA 1
ATOM 1312 C C . GLY A 1 164 ? -4.142 -14.450 0.674 1.00 89.38 164 GLY A C 1
ATOM 1313 O O . GLY A 1 164 ? -3.276 -14.709 1.516 1.00 89.38 164 GLY A O 1
ATOM 1314 N N . GLN A 1 165 ? -3.896 -14.501 -0.639 1.00 91.56 165 GLN A N 1
ATOM 1315 C CA . GLN A 1 165 ? -2.597 -14.854 -1.205 1.00 91.56 165 GLN A CA 1
ATOM 1316 C C . GLN A 1 165 ? -1.655 -13.654 -1.289 1.00 91.56 165 GLN A C 1
ATOM 1318 O O . GLN A 1 165 ? -2.061 -12.493 -1.318 1.00 91.56 165 GLN A O 1
ATOM 1323 N N . ARG A 1 166 ? -0.353 -13.957 -1.321 1.00 92.25 166 ARG A N 1
ATOM 1324 C CA . ARG A 1 166 ? 0.713 -12.971 -1.501 1.00 92.25 166 ARG A CA 1
ATOM 1325 C C . ARG A 1 166 ? 1.375 -13.168 -2.853 1.00 92.25 166 ARG A C 1
ATOM 1327 O O . ARG A 1 166 ? 1.837 -14.265 -3.159 1.00 92.25 166 ARG A O 1
ATOM 1334 N N . TYR A 1 167 ? 1.493 -12.083 -3.600 1.00 94.75 167 TYR A N 1
ATOM 1335 C CA . TYR A 1 167 ? 2.104 -12.046 -4.920 1.00 94.75 167 TYR A CA 1
ATOM 1336 C C . TYR A 1 167 ? 3.389 -11.238 -4.855 1.00 94.75 167 TYR A C 1
ATOM 1338 O O . TYR A 1 167 ? 3.363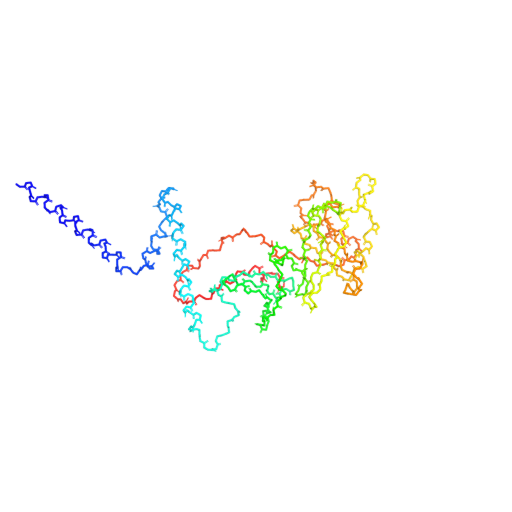 -10.063 -4.499 1.00 94.75 167 TYR A O 1
ATOM 1346 N N . GLU A 1 168 ? 4.520 -11.881 -5.131 1.00 95.25 168 GLU A N 1
ATOM 1347 C CA . GLU A 1 168 ? 5.827 -11.225 -5.069 1.00 95.25 168 GLU A CA 1
ATOM 1348 C C . GLU A 1 168 ? 5.955 -10.160 -6.158 1.00 95.25 168 GLU A C 1
ATOM 1350 O O . GLU A 1 168 ? 5.487 -10.354 -7.281 1.00 95.25 168 GLU A O 1
ATOM 1355 N N . LEU A 1 169 ? 6.591 -9.042 -5.816 1.00 96.81 169 LEU A N 1
ATOM 1356 C CA . LEU A 1 169 ? 6.959 -7.996 -6.759 1.00 96.81 169 LEU A CA 1
ATOM 1357 C C . LEU A 1 169 ? 8.442 -8.128 -7.093 1.00 96.81 169 LEU A C 1
ATOM 1359 O O . LEU A 1 169 ? 9.296 -8.143 -6.203 1.00 96.81 169 LEU A O 1
ATOM 1363 N N . LEU A 1 170 ? 8.755 -8.159 -8.383 1.00 95.25 170 LEU A N 1
ATOM 1364 C CA . LEU A 1 170 ? 10.127 -8.082 -8.855 1.00 95.25 170 LEU A CA 1
ATOM 1365 C C . LEU A 1 170 ? 10.645 -6.647 -8.693 1.00 95.25 170 LEU A C 1
ATOM 1367 O O . LEU A 1 170 ? 10.174 -5.723 -9.357 1.00 95.25 170 LEU A O 1
ATOM 1371 N N . ASP A 1 171 ? 11.622 -6.462 -7.806 1.00 95.50 171 ASP A N 1
ATOM 1372 C CA . ASP A 1 171 ? 12.186 -5.144 -7.517 1.00 95.50 171 ASP A CA 1
ATOM 1373 C C . ASP A 1 171 ? 13.231 -4.734 -8.561 1.00 95.50 171 ASP A C 1
ATOM 1375 O O . ASP A 1 171 ? 14.397 -5.144 -8.537 1.00 95.50 171 ASP A O 1
ATOM 1379 N N . LEU A 1 172 ? 12.792 -3.887 -9.491 1.00 95.38 172 LEU A N 1
ATOM 1380 C CA . LEU A 1 172 ? 13.612 -3.360 -10.574 1.00 95.38 172 LEU A CA 1
ATOM 1381 C C . LEU A 1 172 ? 14.670 -2.371 -10.066 1.00 95.38 172 LEU A C 1
ATOM 1383 O O . LEU A 1 172 ? 15.639 -2.097 -10.775 1.00 95.38 172 LEU A O 1
ATOM 1387 N N . THR A 1 173 ? 14.542 -1.856 -8.840 1.00 92.31 173 THR A N 1
ATOM 1388 C CA . THR A 1 173 ? 15.500 -0.915 -8.234 1.00 92.31 173 THR A CA 1
ATOM 1389 C C . THR A 1 173 ? 16.909 -1.500 -8.176 1.00 92.31 173 THR A C 1
ATOM 1391 O O . THR A 1 173 ? 17.897 -0.781 -8.345 1.00 92.31 173 THR A O 1
ATOM 1394 N N . TRP A 1 174 ? 17.023 -2.816 -8.006 1.00 91.12 174 TRP A N 1
ATOM 1395 C CA . TRP A 1 174 ? 18.307 -3.507 -7.870 1.00 91.12 174 TRP A CA 1
ATOM 1396 C C . TRP A 1 174 ? 18.869 -4.030 -9.191 1.00 91.12 174 TRP A C 1
ATOM 1398 O O . TRP A 1 174 ? 19.901 -4.701 -9.205 1.00 91.12 174 TRP A O 1
ATOM 1408 N N . PHE A 1 175 ? 18.215 -3.740 -10.317 1.00 92.00 175 PHE A N 1
ATOM 1409 C CA . PHE A 1 175 ? 18.661 -4.246 -11.608 1.00 92.00 175 PHE A CA 1
ATOM 1410 C C . PHE A 1 175 ? 19.951 -3.553 -12.080 1.00 92.00 175 PHE A C 1
ATOM 1412 O O . PHE A 1 175 ? 20.206 -2.392 -11.734 1.00 92.00 175 PHE A O 1
ATOM 1419 N N . PRO A 1 176 ? 20.779 -4.241 -12.896 1.00 90.12 176 PRO A N 1
ATOM 1420 C CA . PRO A 1 176 ? 22.023 -3.678 -13.405 1.00 90.12 176 PRO A CA 1
ATOM 1421 C C . PRO A 1 176 ? 21.815 -2.347 -14.131 1.00 90.12 176 PRO A C 1
ATOM 1423 O O . PRO A 1 176 ? 20.891 -2.192 -14.932 1.00 90.12 176 PRO A O 1
ATOM 1426 N N . ARG A 1 177 ? 22.720 -1.401 -13.869 1.00 89.75 177 ARG A N 1
ATOM 1427 C CA . ARG A 1 177 ? 22.713 -0.063 -14.467 1.00 89.75 177 ARG A CA 1
ATOM 1428 C C . ARG A 1 177 ? 23.469 -0.037 -15.791 1.00 89.75 177 ARG A C 1
ATOM 1430 O O . ARG A 1 177 ? 24.438 -0.771 -15.979 1.00 89.75 177 ARG A O 1
ATOM 1437 N N . LEU A 1 178 ? 23.036 0.838 -16.693 1.00 90.12 178 LEU A N 1
ATOM 1438 C CA . LEU A 1 178 ? 23.774 1.192 -17.902 1.00 90.12 178 LEU A CA 1
ATOM 1439 C C . LEU A 1 178 ? 25.027 2.012 -17.554 1.00 90.12 178 LEU A C 1
ATOM 1441 O O . LEU A 1 178 ? 25.244 2.419 -16.407 1.00 90.12 178 LEU A O 1
ATOM 1445 N N . GLU A 1 179 ? 25.845 2.303 -18.569 1.00 84.44 179 GLU A N 1
ATOM 1446 C CA . GLU A 1 179 ? 26.944 3.260 -18.431 1.00 84.44 179 GLU A CA 1
ATOM 1447 C C . GLU A 1 179 ? 26.444 4.581 -17.822 1.00 84.44 179 GLU A C 1
ATOM 1449 O O . GLU A 1 179 ? 25.337 5.041 -18.108 1.00 84.44 179 GLU A O 1
ATOM 1454 N N . GLN A 1 180 ? 27.275 5.196 -16.975 1.00 81.31 180 GLN A N 1
ATOM 1455 C CA . GLN A 1 180 ? 26.934 6.403 -16.204 1.00 81.31 180 GLN A CA 1
ATOM 1456 C C . GLN A 1 180 ? 25.858 6.189 -15.120 1.00 81.31 180 GLN A C 1
ATOM 1458 O O . GLN A 1 180 ? 25.327 7.166 -14.604 1.00 81.31 180 GLN A O 1
ATOM 1463 N N . GLY A 1 181 ? 25.539 4.940 -14.755 1.00 82.50 181 GLY A N 1
ATOM 1464 C CA . GLY A 1 181 ? 24.626 4.629 -13.647 1.00 82.50 181 GLY A CA 1
ATOM 1465 C C . GLY A 1 181 ? 23.137 4.726 -13.994 1.00 82.50 181 GLY A C 1
ATOM 1466 O O . GLY A 1 181 ? 22.295 4.611 -13.108 1.00 82.50 181 GLY A O 1
ATOM 1467 N N . LYS A 1 182 ? 22.792 4.908 -15.273 1.00 86.88 182 LYS A N 1
ATOM 1468 C CA . LYS A 1 182 ? 21.402 5.095 -15.717 1.00 86.88 182 LYS A CA 1
ATOM 1469 C C . LYS A 1 182 ? 20.588 3.804 -15.621 1.00 86.88 182 LYS A C 1
ATOM 1471 O O . LYS A 1 182 ? 21.112 2.713 -15.848 1.00 86.88 182 LYS A O 1
ATOM 1476 N N . PHE A 1 183 ? 19.297 3.928 -15.324 1.00 91.75 183 PHE A N 1
ATOM 1477 C CA . PHE A 1 183 ? 18.351 2.815 -15.431 1.00 91.75 183 PHE A CA 1
ATOM 1478 C C . PHE A 1 183 ? 18.213 2.355 -16.889 1.00 91.75 183 PHE A C 1
ATOM 1480 O O . PHE A 1 183 ? 18.261 3.179 -17.804 1.00 91.75 183 PHE A O 1
ATOM 1487 N N . ASP A 1 184 ? 18.067 1.047 -17.110 1.00 94.44 184 ASP A N 1
ATOM 1488 C CA . ASP A 1 184 ? 17.909 0.474 -18.449 1.00 94.44 184 ASP A CA 1
ATOM 1489 C C . ASP A 1 184 ? 16.443 0.601 -18.914 1.00 94.44 184 ASP A C 1
ATOM 1491 O O . ASP A 1 184 ? 15.567 -0.063 -18.349 1.00 94.44 184 ASP A O 1
ATOM 1495 N N . PRO A 1 185 ? 16.144 1.412 -19.951 1.00 92.50 185 PRO A N 1
ATOM 1496 C CA . PRO A 1 185 ? 14.770 1.688 -20.363 1.00 92.50 185 PRO A CA 1
ATOM 1497 C C . PRO A 1 185 ? 13.990 0.462 -20.838 1.00 92.50 185 PRO A C 1
ATOM 1499 O O . PRO A 1 185 ? 12.763 0.513 -20.891 1.00 92.50 185 PRO A O 1
ATOM 1502 N N . LYS A 1 186 ? 14.656 -0.652 -21.178 1.00 95.12 186 LYS A N 1
ATOM 1503 C CA . LYS A 1 186 ? 13.953 -1.870 -21.610 1.00 95.12 186 LYS A CA 1
ATOM 1504 C C . LYS A 1 186 ? 13.007 -2.412 -20.532 1.00 95.12 186 LYS A C 1
ATOM 1506 O O . LYS A 1 186 ? 12.026 -3.070 -20.863 1.00 95.12 186 LYS A O 1
ATOM 1511 N N . TYR A 1 187 ? 13.283 -2.130 -19.256 1.00 95.94 187 TYR A N 1
ATOM 1512 C CA . TYR A 1 187 ? 12.448 -2.579 -18.142 1.00 95.94 187 TYR A CA 1
ATOM 1513 C C . TYR A 1 187 ? 11.166 -1.751 -17.979 1.00 95.94 187 TYR A C 1
ATOM 1515 O O . TYR A 1 187 ? 10.250 -2.189 -17.290 1.00 95.94 187 TYR A O 1
ATOM 1523 N N . TYR A 1 188 ? 11.021 -0.616 -18.673 1.00 95.94 188 TYR A N 1
ATOM 1524 C CA . TYR A 1 188 ? 9.746 0.111 -18.711 1.00 95.94 188 TYR A CA 1
ATOM 1525 C C . TYR A 1 188 ? 8.627 -0.672 -19.415 1.00 95.94 188 TYR A C 1
ATOM 1527 O O . TYR A 1 188 ? 7.453 -0.378 -19.201 1.00 95.94 188 TYR A O 1
ATOM 1535 N N . ALA A 1 189 ? 8.964 -1.719 -20.177 1.00 96.38 189 ALA A N 1
ATOM 1536 C CA . ALA A 1 189 ? 7.987 -2.618 -20.784 1.00 96.38 189 ALA A CA 1
ATOM 1537 C C . ALA A 1 189 ? 7.060 -3.297 -19.753 1.00 96.38 189 ALA A C 1
ATOM 1539 O O . ALA A 1 189 ? 5.906 -3.576 -20.078 1.00 96.38 189 ALA A O 1
ATOM 1540 N N . TYR A 1 190 ? 7.521 -3.516 -18.513 1.00 97.00 190 TYR A N 1
ATOM 1541 C CA . TYR A 1 190 ? 6.667 -4.034 -17.437 1.00 97.00 190 TYR A CA 1
ATOM 1542 C C . TYR A 1 190 ? 5.523 -3.063 -17.114 1.00 97.00 190 TYR A C 1
ATOM 1544 O O . TYR A 1 190 ? 4.369 -3.467 -17.079 1.00 97.00 190 TYR A O 1
ATOM 1552 N N . PHE A 1 191 ? 5.814 -1.765 -16.993 1.00 97.44 191 PHE A N 1
ATOM 1553 C CA . PHE A 1 191 ? 4.795 -0.739 -16.743 1.00 97.44 191 PHE A CA 1
ATOM 1554 C C . PHE A 1 191 ? 3.854 -0.551 -17.935 1.00 97.44 191 PHE A C 1
ATOM 1556 O O . PHE A 1 191 ? 2.652 -0.407 -17.756 1.00 97.44 191 PHE A O 1
ATOM 1563 N N . GLN A 1 192 ? 4.378 -0.596 -19.161 1.00 96.75 192 GLN A N 1
ATOM 1564 C CA . GLN A 1 192 ? 3.564 -0.439 -20.374 1.00 96.75 192 GLN A CA 1
ATOM 1565 C C . GLN A 1 192 ? 2.591 -1.598 -20.620 1.00 96.75 192 GLN A C 1
ATOM 1567 O O . GLN A 1 192 ? 1.605 -1.421 -21.332 1.00 96.75 192 GLN A O 1
ATOM 1572 N N . SER A 1 193 ? 2.884 -2.781 -20.078 1.00 95.56 193 SER A N 1
ATOM 1573 C CA . SER A 1 193 ? 2.035 -3.972 -20.202 1.00 95.56 193 SER A CA 1
ATOM 1574 C C . SER A 1 193 ? 1.171 -4.240 -18.970 1.00 95.56 193 SER A C 1
ATOM 1576 O O . SER A 1 193 ? 0.353 -5.157 -19.007 1.00 95.56 193 SER A O 1
ATOM 1578 N N . ALA A 1 194 ? 1.328 -3.449 -17.907 1.00 96.94 194 ALA A N 1
ATOM 1579 C CA . ALA A 1 194 ? 0.584 -3.596 -16.667 1.00 96.94 194 ALA A CA 1
ATOM 1580 C C . ALA A 1 194 ? -0.896 -3.232 -16.840 1.00 96.94 194 ALA A C 1
ATOM 1582 O O . ALA A 1 194 ? -1.250 -2.313 -17.579 1.00 96.94 194 ALA A O 1
ATOM 1583 N N . GLU A 1 195 ? -1.763 -3.939 -16.116 1.00 95.69 195 GLU A N 1
ATOM 1584 C CA . GLU A 1 195 ? -3.187 -3.604 -16.030 1.00 95.69 195 GLU A CA 1
ATOM 1585 C C . GLU A 1 195 ? -3.422 -2.477 -15.019 1.00 95.69 195 GLU A C 1
ATOM 1587 O O . GLU A 1 195 ? -4.255 -1.597 -15.235 1.00 95.69 195 GLU A O 1
ATOM 1592 N N . GLN A 1 196 ? -2.671 -2.495 -13.916 1.00 96.06 196 GLN A N 1
ATOM 1593 C CA . GLN A 1 196 ? -2.792 -1.526 -12.832 1.00 96.06 196 GLN A CA 1
ATOM 1594 C C . GLN A 1 196 ? -1.411 -1.014 -12.443 1.00 96.06 196 GLN A C 1
ATOM 1596 O O . GLN A 1 196 ? -0.478 -1.799 -12.272 1.00 96.06 196 GLN A O 1
ATOM 1601 N N . VAL A 1 197 ? -1.297 0.304 -12.284 1.00 97.62 197 VAL A N 1
ATOM 1602 C CA . VAL A 1 197 ? -0.086 0.962 -11.792 1.00 97.62 197 VAL A CA 1
ATOM 1603 C C . VAL A 1 197 ? -0.453 1.879 -10.636 1.00 97.62 197 VAL A C 1
ATOM 1605 O O . VAL A 1 197 ? -1.365 2.698 -10.752 1.00 97.62 197 VAL A O 1
ATOM 1608 N N . PHE A 1 198 ? 0.278 1.749 -9.539 1.00 96.25 198 PHE A N 1
ATOM 1609 C CA . PHE A 1 198 ? 0.143 2.556 -8.335 1.00 96.25 198 PHE A CA 1
ATOM 1610 C C . PHE A 1 198 ? 1.434 3.335 -8.101 1.00 96.25 198 PHE A C 1
ATOM 1612 O O . PHE A 1 198 ? 2.520 2.816 -8.359 1.00 96.25 198 PHE A O 1
ATOM 1619 N N . ILE A 1 199 ? 1.317 4.565 -7.615 1.00 94.50 199 ILE A N 1
ATOM 1620 C CA . ILE A 1 199 ? 2.435 5.398 -7.177 1.00 94.50 199 ILE A CA 1
ATOM 1621 C C . ILE A 1 199 ? 2.174 5.803 -5.734 1.00 94.50 199 ILE A C 1
ATOM 1623 O O . ILE A 1 199 ? 1.134 6.389 -5.441 1.00 94.50 199 ILE A O 1
ATOM 1627 N N . ASP A 1 200 ? 3.128 5.497 -4.868 1.00 91.50 200 ASP A N 1
ATOM 1628 C CA . ASP A 1 200 ? 3.185 5.976 -3.494 1.00 91.50 200 ASP A CA 1
ATOM 1629 C C . ASP A 1 200 ? 4.280 7.046 -3.408 1.00 91.50 200 ASP A C 1
ATOM 1631 O O . ASP A 1 200 ? 5.457 6.764 -3.678 1.00 91.50 200 ASP A O 1
ATOM 1635 N N . HIS A 1 201 ? 3.895 8.288 -3.108 1.00 87.88 201 HIS A N 1
ATOM 1636 C CA . HIS A 1 201 ? 4.848 9.386 -2.994 1.00 87.88 201 HIS A CA 1
ATOM 1637 C C . HIS A 1 201 ? 5.623 9.338 -1.670 1.00 87.88 201 HIS A C 1
ATOM 1639 O O . HIS A 1 201 ? 6.785 9.737 -1.659 1.00 87.88 201 HIS A O 1
ATOM 1645 N N . ASP A 1 202 ? 5.055 8.831 -0.574 1.00 84.94 202 ASP A N 1
ATOM 1646 C CA . ASP A 1 202 ? 5.754 8.758 0.718 1.00 84.94 202 ASP A CA 1
ATOM 1647 C C . ASP A 1 202 ? 6.906 7.739 0.678 1.00 84.94 202 ASP A C 1
ATOM 1649 O O . ASP A 1 202 ? 7.982 7.978 1.231 1.00 84.94 202 ASP A O 1
ATOM 1653 N N . GLU A 1 203 ? 6.716 6.646 -0.061 1.00 87.88 203 GLU A N 1
ATOM 1654 C CA . GLU A 1 203 ? 7.688 5.570 -0.255 1.00 87.88 203 GLU A CA 1
ATOM 1655 C C . GLU A 1 203 ? 8.476 5.667 -1.570 1.00 87.88 203 GLU A C 1
ATOM 1657 O O . GLU A 1 203 ? 9.259 4.766 -1.896 1.00 87.88 203 GLU A O 1
ATOM 1662 N N . TYR A 1 204 ? 8.311 6.750 -2.338 1.00 90.31 204 TYR A N 1
ATOM 1663 C CA . TYR A 1 204 ? 9.038 6.999 -3.592 1.00 90.31 204 TYR A CA 1
ATOM 1664 C C . TYR A 1 204 ? 8.966 5.809 -4.561 1.00 90.31 204 TYR A C 1
ATOM 1666 O O . TYR A 1 204 ? 9.973 5.442 -5.175 1.00 90.31 204 TYR A O 1
ATOM 1674 N N . SER A 1 205 ? 7.818 5.135 -4.644 1.00 93.94 205 SER A N 1
ATOM 1675 C CA . SER A 1 205 ? 7.719 3.811 -5.264 1.00 93.94 205 SER A CA 1
ATOM 1676 C C . SER A 1 205 ? 6.555 3.711 -6.238 1.00 93.94 205 SER A C 1
ATOM 1678 O O . SER A 1 205 ? 5.444 4.148 -5.958 1.00 93.94 205 SER A O 1
ATOM 1680 N N . ALA A 1 206 ? 6.808 3.086 -7.388 1.00 96.56 206 ALA A N 1
ATOM 1681 C CA . ALA A 1 206 ? 5.783 2.700 -8.345 1.00 96.56 206 ALA A CA 1
ATOM 1682 C C . ALA A 1 206 ? 5.639 1.179 -8.375 1.00 96.56 206 ALA A C 1
ATOM 1684 O O . ALA A 1 206 ? 6.630 0.463 -8.522 1.00 96.56 206 ALA A O 1
ATOM 1685 N N . ILE A 1 207 ? 4.406 0.693 -8.284 1.00 98.06 207 ILE A N 1
ATOM 1686 C CA . ILE A 1 207 ? 4.050 -0.727 -8.335 1.00 98.06 207 ILE A CA 1
ATOM 1687 C C . ILE A 1 207 ? 3.222 -0.952 -9.586 1.00 98.06 207 ILE A C 1
ATOM 1689 O O . ILE A 1 207 ? 2.249 -0.242 -9.817 1.00 98.06 207 ILE A O 1
ATOM 1693 N N . ALA A 1 208 ? 3.585 -1.949 -10.380 1.00 98.12 208 ALA A N 1
ATOM 1694 C CA . ALA A 1 208 ? 2.835 -2.347 -11.559 1.00 98.12 208 ALA A CA 1
ATOM 1695 C C . ALA A 1 208 ? 2.435 -3.816 -11.445 1.00 98.12 208 ALA A C 1
ATOM 1697 O O . ALA A 1 208 ? 3.272 -4.674 -11.166 1.00 98.12 208 ALA A O 1
ATOM 1698 N N . LEU A 1 209 ? 1.150 -4.087 -11.662 1.00 98.12 209 LEU A N 1
ATOM 1699 C CA . LEU A 1 209 ? 0.581 -5.428 -11.648 1.00 98.12 209 LEU A CA 1
ATOM 1700 C C . LEU A 1 209 ? 0.254 -5.866 -13.070 1.00 98.12 209 LEU A C 1
ATOM 1702 O O . LEU A 1 209 ? -0.402 -5.144 -13.830 1.00 98.12 209 LEU A O 1
ATOM 1706 N N . ALA A 1 210 ? 0.718 -7.062 -13.418 1.00 96.31 210 ALA A N 1
ATOM 1707 C CA . ALA A 1 210 ? 0.438 -7.674 -14.702 1.00 96.31 210 ALA A CA 1
ATOM 1708 C C . ALA A 1 210 ? -1.071 -7.929 -14.878 1.00 96.31 210 ALA A C 1
ATOM 1710 O O . ALA A 1 210 ? -1.791 -8.108 -13.890 1.00 96.31 210 ALA A O 1
ATOM 1711 N N . PRO A 1 211 ? -1.561 -8.006 -16.126 1.00 94.19 211 PRO A N 1
ATOM 1712 C CA . PRO A 1 211 ? -2.897 -8.511 -16.390 1.00 94.19 211 PRO A CA 1
ATOM 1713 C C . PRO A 1 211 ? -3.049 -9.905 -15.790 1.00 94.19 211 PRO A C 1
ATOM 1715 O O . PRO A 1 211 ? -2.201 -10.767 -16.015 1.00 94.19 211 PRO A O 1
ATOM 1718 N N . ASP A 1 212 ? -4.122 -10.127 -15.032 1.00 91.62 212 ASP A N 1
ATOM 1719 C CA . ASP A 1 212 ? -4.355 -11.410 -14.356 1.00 91.62 212 ASP A CA 1
ATOM 1720 C C . ASP A 1 212 ? -3.186 -11.846 -13.440 1.00 91.62 212 ASP A C 1
ATOM 1722 O O . ASP A 1 212 ? -2.820 -13.025 -13.365 1.00 91.62 212 ASP A O 1
ATOM 1726 N N . PHE A 1 213 ? -2.601 -10.889 -12.705 1.00 94.62 213 PHE A N 1
ATOM 1727 C CA . PHE A 1 213 ? -1.459 -11.118 -11.806 1.00 94.62 213 PHE A CA 1
ATOM 1728 C C . PHE A 1 213 ? -1.656 -12.255 -10.789 1.00 94.62 213 PHE A C 1
ATOM 1730 O O . PHE A 1 213 ? -0.683 -12.784 -10.254 1.00 94.62 213 PHE A O 1
ATOM 1737 N N . ARG A 1 214 ? -2.912 -12.632 -10.519 1.00 94.38 214 ARG A N 1
ATOM 1738 C CA . ARG A 1 214 ? -3.284 -13.740 -9.634 1.00 94.38 214 ARG A CA 1
ATOM 1739 C C . ARG A 1 214 ? -2.878 -15.107 -10.178 1.00 94.38 214 ARG A C 1
ATOM 1741 O O . ARG A 1 214 ? -2.571 -16.005 -9.397 1.00 94.38 214 ARG A O 1
ATOM 1748 N N . HIS A 1 215 ? -2.874 -15.266 -11.500 1.00 92.81 215 HIS A N 1
ATOM 1749 C CA . HIS A 1 215 ? -2.463 -16.499 -12.172 1.00 92.81 215 HIS A CA 1
ATOM 1750 C C . HIS A 1 215 ? -1.091 -16.362 -12.847 1.00 92.81 215 HIS A C 1
ATOM 1752 O O . HIS A 1 215 ? -0.386 -17.363 -12.968 1.00 92.81 215 HIS A O 1
ATOM 1758 N N . HIS A 1 216 ? -0.706 -15.140 -13.236 1.00 88.62 216 HIS A N 1
ATOM 1759 C CA . HIS A 1 216 ? 0.533 -14.831 -13.961 1.00 88.62 216 HIS A CA 1
ATOM 1760 C C . HIS A 1 216 ? 1.320 -13.691 -13.277 1.00 88.62 216 HIS A C 1
ATOM 1762 O O . HIS A 1 216 ? 1.375 -12.568 -13.787 1.00 88.62 216 HIS A O 1
ATOM 1768 N N . PRO A 1 217 ? 1.902 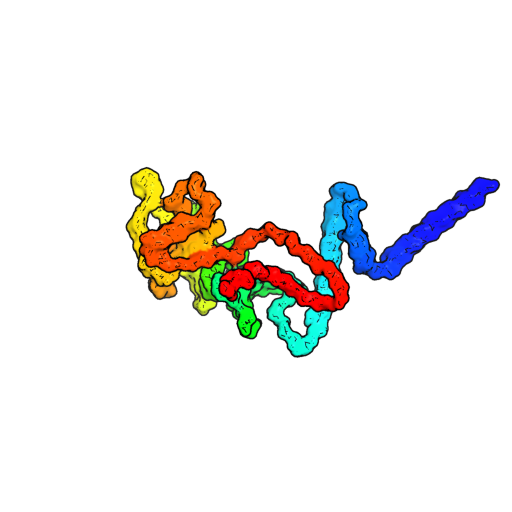-13.926 -12.082 1.00 88.50 217 PRO A N 1
ATOM 1769 C CA . PRO A 1 217 ? 2.543 -12.876 -11.288 1.00 88.50 217 PRO A CA 1
ATOM 1770 C C . PRO A 1 217 ? 3.910 -12.418 -11.822 1.00 88.50 217 PRO A C 1
ATOM 1772 O O . PRO A 1 217 ? 4.472 -11.456 -11.309 1.00 88.50 217 PRO A O 1
ATOM 1775 N N . GLU A 1 218 ? 4.476 -13.080 -12.831 1.00 86.88 218 GLU A N 1
ATOM 1776 C CA . GLU A 1 218 ? 5.826 -12.819 -13.350 1.00 86.88 218 GLU A CA 1
ATOM 1777 C C . GLU A 1 218 ? 6.042 -11.406 -13.913 1.00 86.88 218 GLU A C 1
ATOM 1779 O O . GLU A 1 218 ? 7.184 -10.968 -14.045 1.00 86.88 218 GLU A O 1
ATOM 1784 N N . GLY A 1 219 ? 4.964 -10.695 -14.252 1.00 91.00 219 GLY A N 1
ATOM 1785 C CA . GLY A 1 219 ? 5.023 -9.309 -14.714 1.00 91.00 219 GLY A CA 1
ATOM 1786 C C . GLY A 1 219 ? 4.849 -8.268 -13.606 1.00 91.00 219 GLY A C 1
ATOM 1787 O O . GLY A 1 219 ? 4.877 -7.077 -13.906 1.00 91.00 219 GLY A O 1
ATOM 1788 N N . ASN A 1 220 ? 4.661 -8.688 -12.351 1.00 97.44 220 ASN A N 1
ATOM 1789 C CA . ASN A 1 220 ? 4.483 -7.768 -11.235 1.00 97.44 220 ASN A CA 1
ATOM 1790 C C . ASN A 1 220 ? 5.821 -7.170 -10.821 1.00 97.44 220 ASN A C 1
ATOM 1792 O O . ASN A 1 220 ? 6.764 -7.895 -10.494 1.00 97.44 220 ASN A O 1
ATOM 1796 N N . VAL A 1 221 ? 5.898 -5.846 -10.788 1.00 97.69 221 VAL A N 1
ATOM 1797 C CA . VAL A 1 221 ? 7.147 -5.142 -10.512 1.00 97.69 221 VAL A CA 1
ATOM 1798 C C . VAL A 1 221 ? 6.956 -4.008 -9.524 1.00 97.69 221 VAL A C 1
ATOM 1800 O O . VAL A 1 221 ? 5.871 -3.441 -9.391 1.00 97.69 221 VAL A O 1
ATOM 1803 N N . ILE A 1 222 ? 8.055 -3.652 -8.871 1.00 97.69 222 ILE A N 1
ATOM 1804 C CA . ILE A 1 222 ? 8.196 -2.405 -8.132 1.00 97.69 222 ILE A CA 1
ATOM 1805 C C . ILE A 1 222 ? 9.444 -1.665 -8.612 1.00 97.69 222 ILE A C 1
ATOM 1807 O O . ILE A 1 222 ? 10.451 -2.279 -8.973 1.00 97.69 222 ILE A O 1
ATOM 1811 N N . LEU A 1 223 ? 9.368 -0.339 -8.652 1.00 96.06 223 LEU A N 1
ATOM 1812 C CA . LEU A 1 223 ? 10.473 0.541 -9.001 1.00 96.06 223 LEU A CA 1
ATOM 1813 C C . LEU A 1 223 ? 10.503 1.725 -8.044 1.00 96.06 223 LEU A C 1
ATOM 1815 O O . LEU A 1 223 ? 9.538 2.484 -7.969 1.00 96.06 223 LEU A O 1
ATOM 1819 N N . SER A 1 224 ? 11.634 1.920 -7.375 1.00 93.31 224 SER A N 1
ATOM 1820 C CA . SER A 1 224 ? 11.870 3.130 -6.601 1.00 93.31 224 SER A CA 1
ATOM 1821 C C . SER A 1 224 ? 12.356 4.281 -7.485 1.00 93.31 224 SER A C 1
ATOM 1823 O O . SER A 1 224 ? 13.172 4.096 -8.391 1.00 93.31 224 SER A O 1
ATOM 1825 N N . GLU A 1 225 ? 11.921 5.498 -7.176 1.00 91.50 225 GLU A N 1
ATOM 1826 C CA . GLU A 1 225 ? 12.359 6.736 -7.817 1.00 91.50 225 GLU A CA 1
ATOM 1827 C C . GLU A 1 225 ? 13.881 6.940 -7.724 1.00 91.50 225 GLU A C 1
ATOM 1829 O O . GLU A 1 225 ? 14.493 7.456 -8.664 1.00 91.50 225 GLU A O 1
ATOM 1834 N N . PHE A 1 226 ? 14.525 6.432 -6.663 1.00 87.88 226 PHE A N 1
ATOM 1835 C CA . PHE A 1 226 ? 15.988 6.433 -6.512 1.00 87.88 226 PHE A CA 1
ATOM 1836 C C . PHE A 1 226 ? 16.709 5.710 -7.656 1.00 87.88 226 PHE A C 1
ATOM 1838 O O . PHE A 1 226 ? 17.893 5.938 -7.897 1.00 87.88 226 PHE A O 1
ATOM 1845 N N . ALA A 1 227 ? 16.016 4.823 -8.375 1.00 89.25 227 ALA A N 1
ATOM 1846 C CA . ALA A 1 227 ? 16.575 4.156 -9.535 1.00 89.25 227 ALA A CA 1
ATOM 1847 C C . ALA A 1 227 ? 16.649 5.061 -10.771 1.00 89.25 227 ALA A C 1
ATOM 1849 O O . ALA A 1 227 ? 17.466 4.799 -11.651 1.00 89.25 227 ALA A O 1
ATOM 1850 N N . ILE A 1 228 ? 15.795 6.069 -10.893 1.00 88.06 228 ILE A N 1
ATOM 1851 C CA . ILE A 1 228 ? 15.642 6.840 -12.135 1.00 88.06 228 ILE A CA 1
ATOM 1852 C C . ILE A 1 228 ? 16.019 8.316 -11.976 1.00 88.06 228 ILE A C 1
ATOM 1854 O O . ILE A 1 228 ? 16.303 8.969 -12.980 1.00 88.06 228 ILE A O 1
ATOM 1858 N N . GLY A 1 229 ? 16.053 8.830 -10.745 1.00 77.25 229 GLY A N 1
ATOM 1859 C CA . GLY A 1 229 ? 16.417 10.206 -10.416 1.00 77.25 229 GLY A CA 1
ATOM 1860 C C . GLY A 1 229 ? 17.819 10.360 -9.822 1.00 77.25 229 GLY A C 1
ATOM 1861 O O . GLY A 1 229 ? 18.399 9.420 -9.284 1.00 77.25 229 GLY A O 1
ATOM 1862 N N . ASP A 1 230 ? 18.353 11.580 -9.894 1.00 67.25 230 ASP A N 1
ATOM 1863 C CA . ASP A 1 230 ? 19.490 12.008 -9.074 1.00 67.25 230 ASP A CA 1
ATOM 1864 C C . ASP A 1 230 ? 18.946 12.475 -7.714 1.00 67.25 230 ASP A C 1
ATOM 1866 O O . ASP A 1 230 ? 17.999 13.268 -7.664 1.00 67.25 230 ASP A O 1
ATOM 1870 N N . THR A 1 231 ? 19.546 12.011 -6.613 1.00 58.47 231 THR A N 1
ATOM 1871 C CA . THR A 1 231 ? 19.133 12.344 -5.237 1.00 58.47 231 THR A CA 1
ATOM 1872 C C . THR A 1 231 ? 19.139 13.848 -4.958 1.00 58.47 231 THR A C 1
ATOM 1874 O O . THR A 1 231 ? 18.464 14.311 -4.044 1.00 58.47 231 THR A O 1
ATOM 1877 N N . THR A 1 232 ? 19.855 14.634 -5.766 1.00 56.81 232 THR A N 1
ATOM 1878 C CA . THR A 1 232 ? 19.906 16.100 -5.671 1.00 56.81 232 THR A CA 1
ATOM 1879 C C . THR A 1 232 ? 18.698 16.825 -6.282 1.00 56.81 232 THR A C 1
ATOM 1881 O O . THR A 1 232 ? 18.496 18.002 -5.987 1.00 56.81 232 THR A O 1
ATOM 1884 N N . THR A 1 233 ? 17.880 16.147 -7.097 1.00 55.03 233 THR A N 1
ATOM 1885 C CA . THR A 1 233 ? 16.682 16.714 -7.757 1.00 55.03 233 THR A CA 1
ATOM 1886 C C . THR A 1 233 ? 15.352 16.244 -7.160 1.00 55.03 233 THR A C 1
ATOM 1888 O O . THR A 1 233 ? 14.295 16.656 -7.629 1.00 55.03 233 THR A O 1
ATOM 1891 N N . MET A 1 234 ? 15.391 15.412 -6.116 1.00 61.56 234 MET A N 1
ATOM 1892 C CA . MET A 1 234 ? 14.210 14.829 -5.464 1.00 61.56 234 MET A CA 1
ATOM 1893 C C . MET A 1 234 ? 13.592 15.798 -4.440 1.00 61.56 234 MET A C 1
ATOM 1895 O O . MET A 1 234 ? 13.524 15.485 -3.256 1.00 61.56 234 MET A O 1
ATOM 1899 N N . SER A 1 235 ? 13.210 17.012 -4.860 1.00 61.22 235 SER A N 1
ATOM 1900 C CA . SER A 1 235 ? 12.517 17.953 -3.960 1.00 61.22 235 SER A CA 1
ATOM 1901 C C . SER A 1 235 ? 11.058 17.570 -3.716 1.00 61.22 235 SER A C 1
ATOM 1903 O O . SER A 1 235 ? 10.507 17.922 -2.676 1.00 61.22 235 SER A O 1
ATOM 1905 N N . ASP A 1 236 ? 10.463 16.853 -4.672 1.00 77.75 236 ASP A N 1
ATOM 1906 C CA . ASP A 1 236 ? 9.049 16.506 -4.688 1.00 77.75 236 ASP A CA 1
ATOM 1907 C C . ASP A 1 236 ? 8.936 14.992 -4.895 1.00 77.75 236 ASP A C 1
ATOM 1909 O O . ASP A 1 236 ? 9.111 14.495 -6.012 1.00 77.75 236 ASP A O 1
ATOM 1913 N N . ASN A 1 237 ? 8.690 14.264 -3.807 1.00 83.75 237 ASN A N 1
ATOM 1914 C CA . ASN A 1 237 ? 8.662 12.805 -3.810 1.00 83.75 237 ASN A CA 1
ATOM 1915 C C . ASN A 1 237 ? 7.692 12.265 -4.869 1.00 83.75 237 ASN A C 1
ATOM 1917 O O . ASN A 1 237 ? 6.616 12.830 -5.054 1.00 83.75 237 ASN A O 1
ATOM 1921 N N . GLY A 1 238 ? 8.106 11.207 -5.573 1.00 85.31 238 GLY A N 1
ATOM 1922 C CA . GLY A 1 238 ? 7.404 10.456 -6.619 1.00 85.31 238 GLY A CA 1
ATOM 1923 C C . GLY A 1 238 ? 7.003 11.242 -7.879 1.00 85.31 238 GLY A C 1
ATOM 1924 O O . GLY A 1 238 ? 6.451 10.653 -8.812 1.00 85.31 238 GLY A O 1
ATOM 1925 N N . LYS A 1 239 ? 7.341 12.536 -8.000 1.00 87.94 239 LYS A N 1
ATOM 1926 C CA . LYS A 1 239 ? 7.061 13.317 -9.219 1.00 87.94 239 LYS A CA 1
ATOM 1927 C C . LYS A 1 239 ? 7.793 12.798 -10.449 1.00 87.94 239 LYS A C 1
ATOM 1929 O O . LYS A 1 239 ? 7.243 12.886 -11.550 1.00 87.94 239 LYS A O 1
ATOM 1934 N N .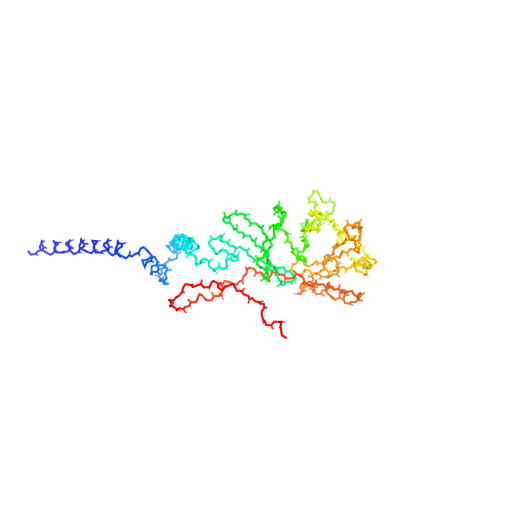 LEU A 1 240 ? 9.003 12.252 -10.306 1.00 90.81 240 LEU A N 1
ATOM 1935 C CA . LEU A 1 240 ? 9.711 11.657 -11.443 1.00 90.81 240 LEU A CA 1
ATOM 1936 C C . LEU A 1 240 ? 9.020 10.372 -11.901 1.00 90.81 240 LEU A C 1
ATOM 1938 O O . LEU A 1 240 ? 8.980 10.111 -13.102 1.00 90.81 240 LEU A O 1
ATOM 1942 N N . LEU A 1 241 ? 8.430 9.604 -10.977 1.00 93.88 241 LEU A N 1
ATOM 1943 C CA . LEU A 1 241 ? 7.627 8.427 -11.317 1.00 93.88 241 LEU A CA 1
ATOM 1944 C C . LEU A 1 241 ? 6.348 8.839 -12.052 1.00 93.88 241 LEU A C 1
ATOM 1946 O O . LEU A 1 241 ? 6.056 8.280 -13.106 1.00 93.88 241 LEU A O 1
ATOM 1950 N N . GLU A 1 242 ? 5.630 9.858 -11.572 1.00 94.31 242 GLU A N 1
ATOM 1951 C CA . GLU A 1 242 ? 4.461 10.399 -12.278 1.00 94.31 242 GLU A CA 1
ATOM 1952 C C . GLU A 1 242 ? 4.809 10.865 -13.700 1.00 94.31 242 GLU A C 1
ATOM 1954 O O . GLU A 1 242 ? 4.082 10.578 -14.655 1.00 94.31 242 GLU A O 1
ATOM 1959 N N . GLN A 1 243 ? 5.911 11.609 -13.850 1.00 93.94 243 GLN A N 1
ATOM 1960 C CA . GLN A 1 243 ? 6.364 12.094 -15.152 1.00 93.94 243 GLN A CA 1
ATOM 1961 C C . GLN A 1 243 ? 6.738 10.930 -16.072 1.00 93.94 243 GLN A C 1
ATOM 1963 O O . GLN A 1 243 ? 6.325 10.916 -17.230 1.00 93.94 243 GLN A O 1
ATOM 1968 N N . LEU A 1 244 ? 7.445 9.925 -15.550 1.00 94.56 244 LEU A N 1
ATOM 1969 C CA . LEU A 1 244 ? 7.773 8.711 -16.287 1.00 94.56 244 LEU A CA 1
ATOM 1970 C C . LEU A 1 244 ? 6.505 8.001 -16.784 1.00 94.56 244 LEU A C 1
ATOM 1972 O O . LEU A 1 244 ? 6.433 7.663 -17.963 1.00 94.56 244 LEU A O 1
ATOM 1976 N N . MET A 1 245 ? 5.489 7.807 -15.936 1.00 97.19 245 MET A N 1
ATOM 1977 C CA . MET A 1 245 ? 4.243 7.150 -16.361 1.00 97.19 245 MET A CA 1
ATOM 1978 C C . MET A 1 245 ? 3.518 7.948 -17.452 1.00 97.19 245 MET A C 1
ATOM 1980 O O . MET A 1 245 ? 3.035 7.360 -18.423 1.00 97.19 245 MET A O 1
ATOM 1984 N N . LYS A 1 246 ? 3.513 9.286 -17.356 1.00 96.81 246 LYS A N 1
ATOM 1985 C CA . LYS A 1 246 ? 2.976 10.171 -18.405 1.00 96.81 246 LYS A CA 1
ATOM 1986 C C . LYS A 1 246 ? 3.733 10.018 -19.723 1.00 96.81 246 LYS A C 1
ATOM 1988 O O . LYS A 1 246 ? 3.096 9.878 -20.766 1.00 96.81 246 LYS A O 1
ATOM 1993 N N . ASP A 1 247 ? 5.063 9.997 -19.681 1.00 96.38 247 ASP A N 1
ATOM 1994 C CA . ASP A 1 247 ? 5.915 9.849 -20.867 1.00 96.38 247 ASP A CA 1
ATOM 1995 C C . ASP A 1 247 ? 5.747 8.472 -21.530 1.00 96.38 247 ASP A C 1
ATOM 1997 O O . ASP A 1 247 ? 5.795 8.355 -22.756 1.00 96.38 247 ASP A O 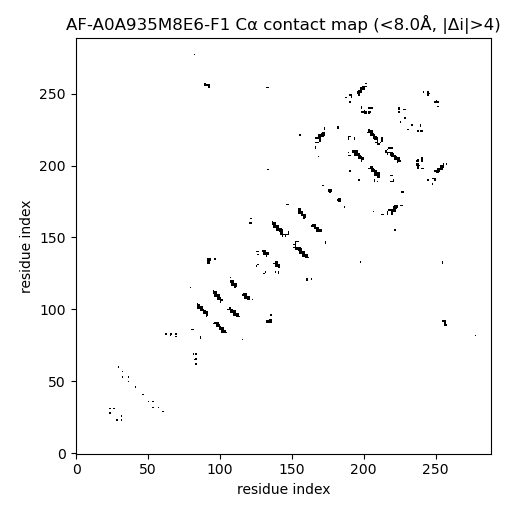1
ATOM 2001 N N . LEU A 1 248 ? 5.502 7.431 -20.730 1.00 96.62 248 LEU A N 1
ATOM 2002 C CA . LEU A 1 248 ? 5.210 6.078 -21.208 1.00 96.62 248 LEU A CA 1
ATOM 2003 C C . LEU A 1 248 ? 3.772 5.911 -21.727 1.00 96.62 248 LEU A C 1
ATOM 2005 O O . LEU A 1 248 ? 3.479 4.888 -22.349 1.00 96.62 248 LEU A O 1
ATOM 2009 N N . GLY A 1 249 ? 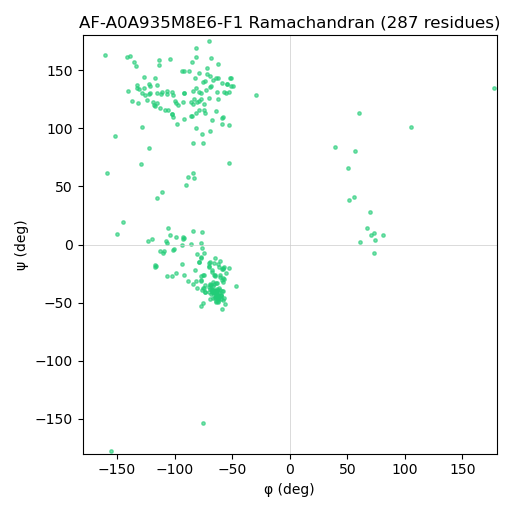2.889 6.887 -21.492 1.00 97.06 249 GLY A N 1
ATOM 2010 C CA . GLY A 1 249 ? 1.470 6.810 -21.841 1.00 97.06 249 GLY A CA 1
ATOM 2011 C C . GLY A 1 249 ? 0.682 5.812 -20.987 1.00 97.06 249 GLY A C 1
ATOM 2012 O O . GLY A 1 249 ? -0.300 5.248 -21.467 1.00 97.06 249 GLY A O 1
ATOM 2013 N N . VAL A 1 250 ? 1.116 5.574 -19.747 1.00 97.06 250 VAL A N 1
ATOM 2014 C CA . VAL A 1 250 ? 0.525 4.603 -18.817 1.00 97.06 250 VAL A CA 1
ATOM 2015 C C . VAL A 1 250 ? -0.337 5.330 -17.785 1.00 97.06 250 VAL A C 1
ATOM 2017 O O . VAL A 1 250 ? 0.086 6.317 -17.184 1.00 97.06 250 VAL A O 1
ATOM 2020 N N . SER A 1 251 ? -1.562 4.847 -17.574 1.00 96.75 251 SER A N 1
ATOM 2021 C CA . SER A 1 251 ? -2.427 5.331 -16.494 1.00 96.75 251 SER A CA 1
ATOM 2022 C C . SER A 1 251 ? -1.961 4.793 -15.147 1.00 96.75 251 SER A C 1
ATOM 2024 O O . SER A 1 251 ? -1.638 3.613 -15.039 1.00 96.75 251 SER A O 1
ATOM 2026 N N . TYR A 1 252 ? -2.001 5.631 -14.117 1.00 95.19 252 TYR A N 1
ATOM 2027 C CA . TYR A 1 252 ? -1.620 5.261 -12.758 1.00 95.19 252 TYR A CA 1
ATOM 2028 C C . TYR A 1 252 ? -2.592 5.845 -11.729 1.00 95.19 252 TYR A C 1
ATOM 2030 O O . TYR A 1 252 ? -3.333 6.787 -12.020 1.00 95.19 252 TYR A O 1
ATOM 2038 N N . GLN A 1 253 ? -2.564 5.281 -10.526 1.00 93.19 253 GLN A N 1
ATOM 2039 C CA . GLN A 1 253 ? -3.279 5.761 -9.348 1.00 93.19 253 GLN A CA 1
ATOM 2040 C C . GLN A 1 253 ? -2.273 6.199 -8.287 1.00 93.19 253 GLN A C 1
ATOM 2042 O O . GLN A 1 253 ? -1.273 5.521 -8.070 1.00 93.19 253 GLN A O 1
ATOM 2047 N N . VAL A 1 254 ? -2.531 7.326 -7.633 1.00 90.00 254 VAL A N 1
ATOM 2048 C CA . VAL A 1 254 ? -1.722 7.795 -6.503 1.00 90.00 254 VAL A CA 1
ATOM 2049 C C . VAL A 1 254 ? -2.330 7.255 -5.213 1.00 90.00 254 VAL A C 1
ATOM 2051 O O . VAL A 1 254 ? -3.539 7.387 -5.015 1.00 90.00 254 VAL A O 1
ATOM 2054 N N . VAL A 1 255 ? -1.510 6.649 -4.355 1.00 86.12 255 VAL A N 1
ATOM 2055 C CA . VAL A 1 255 ? -1.939 5.984 -3.113 1.00 86.12 255 VAL A CA 1
ATOM 2056 C C . VAL A 1 255 ? -1.388 6.676 -1.860 1.00 86.12 255 VAL A C 1
ATOM 2058 O O . VAL A 1 255 ? -1.035 6.027 -0.886 1.00 86.12 255 VAL A O 1
ATOM 2061 N N . ASP A 1 256 ? -1.367 8.011 -1.849 1.00 68.50 256 ASP A N 1
ATOM 2062 C CA . ASP A 1 256 ? -0.924 8.796 -0.688 1.00 68.50 256 ASP A CA 1
ATOM 2063 C C . ASP A 1 256 ? -2.066 8.982 0.316 1.00 68.50 256 ASP A C 1
ATOM 2065 O O . ASP A 1 256 ? -2.810 9.967 0.289 1.00 68.50 256 ASP A O 1
ATOM 2069 N N . PHE A 1 257 ? -2.232 8.028 1.224 1.00 56.69 257 PHE A N 1
ATOM 2070 C CA . PHE A 1 257 ? -3.187 8.175 2.330 1.00 56.69 257 PHE A CA 1
ATOM 2071 C C . PHE A 1 257 ? -2.494 8.354 3.681 1.00 56.69 257 PHE A C 1
ATOM 2073 O O . PHE A 1 257 ? -3.151 8.677 4.672 1.00 56.69 257 PHE A O 1
ATOM 2080 N N . ALA A 1 258 ? -1.164 8.241 3.714 1.00 46.06 258 ALA A N 1
ATOM 2081 C CA . ALA A 1 258 ? -0.339 8.459 4.892 1.00 46.06 258 ALA A CA 1
ATOM 2082 C C . ALA A 1 258 ? 0.118 9.922 5.001 1.00 46.06 258 ALA A C 1
ATOM 2084 O O . ALA A 1 258 ? 1.283 10.216 5.241 1.00 46.06 258 ALA A O 1
ATOM 2085 N N . GLY A 1 259 ? -0.828 10.865 4.914 1.00 40.16 259 GLY A N 1
ATOM 2086 C CA . GLY A 1 259 ? -0.586 12.226 5.384 1.00 40.16 259 GLY A CA 1
ATOM 2087 C C . GLY A 1 259 ? -0.072 12.180 6.826 1.00 40.16 259 GLY A C 1
ATOM 2088 O O . GLY A 1 259 ? -0.837 11.929 7.754 1.00 40.16 259 GLY A O 1
ATOM 2089 N N . SER A 1 260 ? 1.241 12.370 6.965 1.00 32.06 260 SER A N 1
ATOM 2090 C CA . SER A 1 260 ? 2.040 12.348 8.187 1.00 32.06 260 SER A CA 1
ATOM 2091 C C . SER A 1 260 ? 1.276 12.777 9.441 1.00 32.06 260 SER A C 1
ATOM 2093 O O . SER A 1 260 ? 0.708 13.870 9.516 1.00 32.06 260 SER A O 1
ATOM 2095 N N . TYR A 1 261 ? 1.373 11.925 10.460 1.00 35.62 261 TYR A N 1
ATOM 2096 C CA . TYR A 1 261 ? 1.072 12.150 11.869 1.00 35.62 261 TYR A CA 1
ATOM 2097 C C . TYR A 1 261 ? 1.791 13.381 12.444 1.00 35.62 261 TYR A C 1
ATOM 2099 O O . TYR A 1 261 ? 2.687 13.250 13.267 1.00 35.62 261 TYR A O 1
ATOM 2107 N N . THR A 1 262 ? 1.418 14.595 12.052 1.00 27.03 262 THR A N 1
ATOM 2108 C CA . THR A 1 262 ? 1.938 15.833 12.652 1.00 27.03 262 THR A CA 1
ATOM 2109 C C . THR A 1 262 ? 0.989 17.002 12.398 1.00 27.03 262 THR A C 1
ATOM 2111 O O . THR A 1 262 ? 1.365 17.986 11.767 1.00 27.03 262 THR A O 1
ATOM 2114 N N . ASN A 1 263 ? -0.249 16.932 12.890 1.00 24.92 263 ASN A N 1
ATOM 2115 C CA . ASN A 1 263 ? -0.928 18.158 13.310 1.00 24.92 263 ASN A CA 1
ATOM 2116 C C . ASN A 1 263 ? -1.948 17.881 14.430 1.00 24.92 263 ASN A C 1
ATOM 2118 O O . ASN A 1 263 ? -3.088 17.521 14.142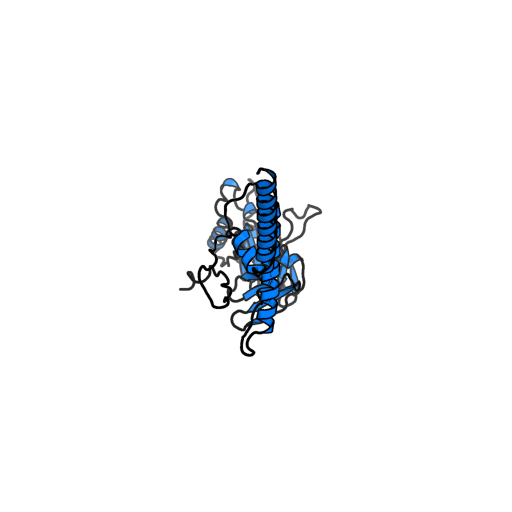 1.00 24.92 263 ASN A O 1
ATOM 2122 N N . PRO A 1 264 ? -1.564 18.017 15.713 1.00 31.47 264 PRO A N 1
ATOM 2123 C CA . PRO A 1 264 ? -2.507 17.955 16.826 1.00 31.47 264 PRO A CA 1
ATOM 2124 C C . PRO A 1 264 ? -3.327 19.249 16.993 1.00 31.47 264 PRO A C 1
ATOM 2126 O O . PRO A 1 264 ? -4.170 19.316 17.885 1.00 31.47 264 PRO A O 1
ATOM 2129 N N . ASP A 1 265 ? -3.152 20.262 16.137 1.00 27.67 265 ASP A N 1
ATOM 2130 C CA . ASP A 1 265 ? -3.866 21.537 16.255 1.00 27.67 265 ASP A CA 1
ATOM 2131 C C . ASP A 1 265 ? -5.261 21.495 15.608 1.00 27.67 265 ASP A C 1
ATOM 2133 O O . ASP A 1 265 ? -5.584 22.251 14.692 1.00 27.67 265 ASP A O 1
ATOM 2137 N N . VAL A 1 266 ? -6.131 20.625 16.126 1.00 30.48 266 VAL A N 1
ATOM 2138 C CA . VAL A 1 266 ? -7.581 20.820 16.012 1.00 30.48 266 VAL A CA 1
ATOM 2139 C C . VAL A 1 266 ? -8.070 21.352 17.360 1.00 30.48 266 VAL A C 1
ATOM 2141 O O . VAL A 1 266 ? -8.007 20.632 18.360 1.00 30.48 266 VAL A O 1
ATOM 2144 N N . PRO A 1 267 ? -8.542 22.610 17.444 1.00 24.30 267 PRO A N 1
ATOM 2145 C CA . PRO A 1 267 ? -9.006 23.166 18.704 1.00 24.30 267 PRO A CA 1
ATOM 2146 C C . PRO A 1 267 ? -10.201 22.350 19.204 1.00 24.30 267 PRO A C 1
ATOM 2148 O O . PRO A 1 267 ? -11.193 22.183 18.492 1.00 24.30 267 PRO A O 1
ATOM 2151 N N . SER A 1 268 ? -10.107 21.853 20.442 1.00 23.45 268 SER A N 1
ATOM 2152 C CA . SER A 1 268 ? -11.235 21.213 21.126 1.00 23.45 268 SER A CA 1
ATOM 2153 C C . SER A 1 268 ? -12.473 22.109 21.032 1.00 23.45 268 SER A C 1
ATOM 2155 O O . SER A 1 268 ? -12.345 23.321 21.251 1.00 23.45 268 SER A O 1
ATOM 2157 N N . PRO A 1 269 ? -13.666 21.555 20.743 1.00 26.19 269 PRO A N 1
ATOM 2158 C CA . PR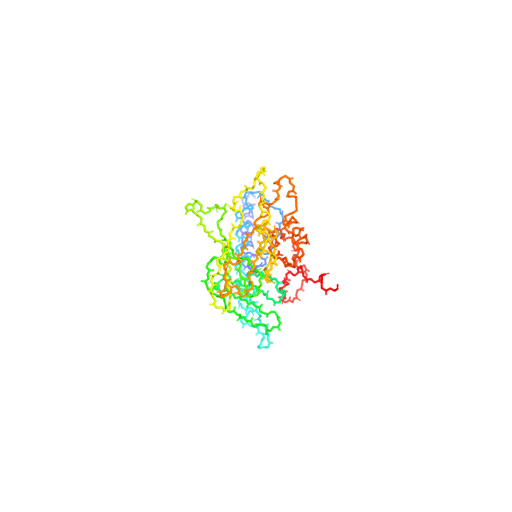O A 1 269 ? -14.881 22.347 20.679 1.00 26.19 269 PRO A CA 1
ATOM 2159 C C . PRO A 1 269 ? -15.105 23.022 22.032 1.00 26.19 269 PRO A C 1
ATOM 2161 O O . PRO A 1 269 ? -15.427 22.391 23.040 1.00 26.19 269 PRO A O 1
ATOM 2164 N N . GLN A 1 270 ? -14.904 24.337 22.056 1.00 27.94 270 GLN A N 1
ATOM 2165 C CA . GLN A 1 270 ? -15.379 25.167 23.142 1.00 27.94 270 GLN A CA 1
ATOM 2166 C C . GLN A 1 270 ? -16.902 25.274 23.009 1.00 27.94 270 GLN A C 1
ATOM 2168 O O . GLN A 1 270 ? -17.409 25.630 21.949 1.00 27.94 270 GLN A O 1
ATOM 2173 N N . VAL A 1 271 ? -17.581 25.068 24.143 1.00 24.97 271 VAL A N 1
ATOM 2174 C CA . VAL A 1 271 ? -18.945 25.519 24.482 1.00 24.97 271 VAL A CA 1
ATOM 2175 C C . VAL A 1 271 ? -20.064 24.451 24.472 1.00 24.97 271 VAL A C 1
ATOM 2177 O O . VAL A 1 271 ? -20.660 24.107 23.461 1.00 24.97 271 VAL A O 1
ATOM 2180 N N . SER A 1 272 ? -20.374 24.035 25.711 1.00 27.08 272 SER A N 1
ATOM 2181 C CA . SER A 1 272 ? -21.683 23.764 26.338 1.00 27.08 272 SER A CA 1
ATOM 2182 C C . SER A 1 272 ? -22.648 22.705 25.772 1.00 27.08 272 SER A C 1
ATOM 2184 O O . SER A 1 272 ? -23.341 22.934 24.792 1.00 27.08 272 SER A O 1
ATOM 2186 N N . ILE A 1 273 ? -22.830 21.653 26.584 1.00 32.06 273 ILE A N 1
ATOM 2187 C CA . ILE A 1 273 ? -24.078 20.903 26.831 1.00 32.06 273 ILE A CA 1
ATOM 2188 C C . ILE A 1 273 ? -24.751 20.310 25.576 1.00 32.06 273 ILE A C 1
ATOM 2190 O O . ILE A 1 273 ? -25.738 20.847 25.088 1.00 32.06 273 ILE A O 1
ATOM 2194 N N . LEU A 1 274 ? -24.239 19.159 25.126 1.00 23.98 274 LEU A N 1
ATOM 2195 C CA . LEU A 1 274 ? -24.921 18.013 24.481 1.00 23.98 274 LEU A CA 1
ATOM 2196 C C . LEU A 1 274 ? -23.817 16.993 24.114 1.00 23.98 274 LEU A C 1
ATOM 2198 O O . LEU A 1 274 ? -22.765 17.429 23.642 1.00 23.98 274 LEU A O 1
ATOM 2202 N N . PRO A 1 275 ? -23.956 15.674 24.367 1.00 31.92 275 PRO A N 1
ATOM 2203 C CA . PRO A 1 275 ? -22.828 14.756 24.244 1.00 31.92 275 PRO A CA 1
ATOM 2204 C C . PRO A 1 275 ? -22.535 14.442 22.771 1.00 31.92 275 PRO A C 1
ATOM 2206 O O . PRO A 1 275 ? -23.179 13.610 22.144 1.00 31.92 275 PRO A O 1
ATOM 2209 N N . VAL A 1 276 ? -21.587 15.214 22.239 1.00 28.19 276 VAL A N 1
ATOM 2210 C CA . VAL A 1 276 ? -20.413 14.804 21.456 1.00 28.19 276 VAL A CA 1
ATOM 2211 C C . VAL A 1 276 ? -20.657 13.668 20.458 1.00 28.19 276 VAL A C 1
ATOM 2213 O O . VAL A 1 276 ? -20.302 12.514 20.675 1.00 28.19 276 VAL A O 1
ATOM 2216 N N . VAL A 1 277 ? -21.160 14.060 19.287 1.00 26.44 277 VAL A N 1
ATOM 2217 C CA . VAL A 1 277 ? -20.697 13.484 18.022 1.00 26.44 277 VAL A CA 1
ATOM 2218 C C . VAL A 1 277 ? -19.193 13.742 17.975 1.00 26.44 277 VAL A C 1
ATOM 2220 O O . VAL A 1 277 ? -18.764 14.894 17.903 1.00 26.44 277 VAL A O 1
ATOM 2223 N N . MET A 1 278 ? -18.387 12.691 18.104 1.00 28.58 278 MET A N 1
ATOM 2224 C CA . MET A 1 278 ? -16.952 12.799 17.888 1.00 28.58 278 MET A CA 1
ATOM 2225 C C . MET A 1 278 ? -16.750 13.085 16.401 1.00 28.58 278 MET A C 1
ATOM 2227 O O . MET A 1 278 ? -17.001 12.240 15.544 1.00 28.58 278 MET A O 1
ATOM 2231 N N . THR A 1 279 ? -16.376 14.325 16.102 1.00 26.61 279 THR A N 1
ATOM 2232 C CA . THR A 1 279 ? -15.943 14.751 14.779 1.00 26.61 279 THR A CA 1
ATOM 2233 C C . THR A 1 279 ? -14.730 13.910 14.394 1.00 26.61 279 THR A C 1
ATOM 2235 O O . THR A 1 279 ? -13.635 14.128 14.902 1.00 26.61 279 THR A O 1
ATOM 2238 N N . ILE A 1 280 ? -14.932 12.934 13.511 1.00 32.88 280 ILE A N 1
ATOM 2239 C CA . ILE A 1 280 ? -13.852 12.347 12.721 1.00 32.88 280 ILE A CA 1
ATOM 2240 C C . ILE A 1 280 ? -13.343 13.490 11.840 1.00 32.88 280 ILE A C 1
ATOM 2242 O O . ILE A 1 280 ? -14.105 14.047 11.047 1.00 32.88 280 ILE A O 1
ATOM 2246 N N . THR A 1 281 ? -12.098 13.916 12.032 1.00 28.20 281 THR A N 1
ATOM 2247 C CA . THR A 1 281 ? -11.501 14.983 11.227 1.00 28.20 281 THR A CA 1
ATOM 2248 C C . THR A 1 281 ? -11.296 14.461 9.805 1.00 28.20 281 THR A C 1
ATOM 2250 O O . THR A 1 281 ? -10.332 13.762 9.516 1.00 28.20 281 THR A O 1
ATOM 2253 N N . PHE A 1 282 ? -12.240 14.777 8.919 1.00 33.47 282 PHE A N 1
ATOM 2254 C CA . PHE A 1 282 ? -12.128 14.574 7.480 1.00 33.47 282 PHE A CA 1
ATOM 2255 C C . PHE A 1 282 ? -11.430 15.780 6.851 1.00 33.47 282 PHE A C 1
ATOM 2257 O O . PHE A 1 282 ? -12.041 16.837 6.696 1.00 33.47 282 PHE A O 1
ATOM 2264 N N . THR A 1 283 ? -10.206 15.602 6.369 1.00 27.33 283 THR A N 1
ATOM 2265 C CA . THR A 1 283 ? -9.652 16.453 5.306 1.00 27.33 283 THR A CA 1
ATOM 2266 C C . THR A 1 283 ? -10.041 15.847 3.951 1.00 27.33 283 THR A C 1
ATOM 2268 O O . THR A 1 283 ? -9.177 15.434 3.197 1.00 27.33 283 THR A O 1
ATOM 2271 N N . PHE A 1 284 ? -11.340 15.675 3.656 1.00 32.75 284 PHE A N 1
ATOM 2272 C CA . PHE A 1 284 ? -11.761 14.948 2.436 1.00 32.75 284 PHE A CA 1
ATOM 2273 C C . PHE A 1 284 ? -13.038 15.450 1.739 1.00 32.75 284 PHE A C 1
ATOM 2275 O O . PHE A 1 284 ? -13.625 14.729 0.935 1.00 32.75 284 PHE A O 1
ATOM 2282 N N . LEU A 1 285 ? -13.480 16.692 1.983 1.00 28.19 285 LEU A N 1
ATOM 2283 C CA . LEU A 1 285 ? -14.715 17.216 1.365 1.00 28.19 285 LEU A CA 1
ATOM 2284 C C . LEU A 1 285 ? -14.574 18.467 0.481 1.00 28.19 285 LEU A C 1
ATOM 2286 O O . LEU A 1 285 ? -15.585 18.922 -0.048 1.00 28.19 285 LEU A O 1
ATOM 2290 N N . GLU A 1 286 ? -13.367 18.980 0.221 1.00 27.72 286 GLU A N 1
ATOM 2291 C CA . GLU A 1 286 ? -13.183 20.110 -0.718 1.00 27.72 286 GLU A CA 1
ATOM 2292 C C . GLU A 1 286 ? -12.681 19.732 -2.123 1.00 27.72 286 GLU A C 1
ATOM 2294 O O . GLU A 1 286 ? -12.673 20.590 -2.999 1.00 27.72 286 GLU A O 1
ATOM 2299 N N . GLN A 1 287 ? -12.357 18.462 -2.400 1.00 27.67 287 GLN A N 1
ATOM 2300 C CA . GLN A 1 287 ? -11.936 18.020 -3.745 1.00 27.67 287 GLN A CA 1
ATOM 2301 C C . GLN A 1 287 ? -12.973 17.185 -4.516 1.00 27.67 287 GLN A C 1
ATOM 2303 O O . GLN A 1 287 ? -12.707 16.780 -5.642 1.00 27.67 287 GLN A O 1
ATOM 2308 N N . MET A 1 288 ? -14.172 16.963 -3.965 1.00 33.59 288 MET A N 1
ATOM 2309 C CA . MET A 1 288 ? -15.251 16.229 -4.651 1.00 33.59 288 MET A CA 1
ATOM 2310 C C . MET A 1 288 ? -16.440 17.120 -5.053 1.00 33.59 288 MET A C 1
ATOM 2312 O O . MET A 1 288 ? -17.603 16.752 -4.864 1.00 33.59 288 MET A O 1
ATOM 2316 N N . ARG A 1 289 ? -16.154 18.292 -5.633 1.00 33.56 289 ARG A N 1
ATOM 2317 C CA . ARG A 1 289 ? -17.111 19.068 -6.438 1.00 33.56 289 ARG A CA 1
ATOM 2318 C C . ARG A 1 289 ? -16.500 19.520 -7.751 1.00 33.56 289 ARG A C 1
ATOM 2320 O O . ARG A 1 289 ? -15.351 20.003 -7.716 1.00 33.56 289 ARG A O 1
#

Foldseek 3Di:
DVVVVVVVVVVVVVVVVVVVVCCCVVPDVVNVLVVVQPDPDDDDPCCPVVNVVSVVVVLVVCLVVQVVCVVPDDPPDDDLDGVSQVKDWFAAQVRQWIFIARNNVRATFIAGNVPSDTHGFPPDPQCVVAWFHPGPFKTKRDWDPDDPVDPRGGFIWIQGRVVRDTFTAAEQLPPDADPPLARDCVLCVLQLQFPAWEQEQVQQKIWGAHDPCVVVVVSTHMYHPVSHDDPVPPPGGNVVVVVVCVVSVGDYGYRHRCPDPDDPPDDDDDDDDDDDPDDPDDPDPPPPD

pLDDT: mean 74.64, std 21.3, range [23.45, 98.12]

Sequence (289 aa):
MQILKDKKLLLIKLLTAVFLVFMCCALSKEAFLWKVCNEPDRGPLEELIFWGQCEQQKETLFLETCEEFDRNLPPNTELLVSACTSPHAIGVSDGKILFVREEKTGKIYLLDLSTGEKKDIPIDRLILDRGIFLSSELIWMQGSLVGPEDPNYRPHYVLDLIDGQRYELLDLTWFPRLEQGKFDPKYYAYFQSAEQVFIDHDEYSAIALAPDFRHHPEGNVILSEFAIGDTTTMSDNGKLLEQLMKDLGVSYQVVDFAGSYTNPDVPSPQVSILPVVMTITFTFLEQMR

Mean predicted aligned error: 14.82 Å

Radius of gyration: 28.48 Å; Cα contacts (8 Å, |Δi|>4): 366; chains: 1; bounding box: 59×55×98 Å

Nearest PDB structures (foldseek):
  3c5m-assembly2_B  TM=4.423E-01  e=6.511E-01  Vibrio parahaemolyticus RIMD 2210633
  8ctg-assembly1_C  TM=4.174E-01  e=1.447E+00  Homo sapiens
  8h37-assembly1_P  TM=3.753E-01  e=1.361E+00  Homo sapiens
  5olj-assembly1_A  TM=2.734E-01  e=2.591E-01  Porphyromonas gingivalis
  5khr-assembly1_I  TM=4.056E-01  e=2.844E+00  Homo sapiens

Solvent-accessible surface area (backbone atoms only — not comparable to full-atom values): 17277 Å² total; per-residue (Å²): 121,67,73,64,52,54,53,50,53,52,50,50,55,51,51,52,52,51,50,49,53,46,50,67,69,69,39,53,69,65,60,49,50,57,54,66,70,67,58,93,83,78,57,86,77,64,39,62,64,48,50,54,51,43,52,54,48,52,51,51,55,49,43,59,53,37,51,54,48,64,74,63,55,59,95,85,62,87,79,81,74,60,74,68,34,52,60,47,74,44,68,26,59,74,75,49,37,32,41,37,36,24,66,75,78,69,47,56,31,38,36,33,73,88,77,65,47,74,44,79,56,84,95,50,74,57,50,80,77,41,42,42,47,67,33,91,48,34,29,39,36,65,45,39,100,54,51,88,89,44,94,77,42,40,74,31,29,38,38,32,69,84,82,69,47,74,43,62,33,48,61,55,54,71,52,81,56,41,85,94,67,37,60,54,73,78,64,50,54,44,55,68,61,28,70,45,33,41,34,30,38,92,74,27,30,36,39,23,35,21,63,64,35,92,84,44,40,88,45,18,30,31,38,39,38,79,42,78,52,59,84,91,70,62,85,55,63,32,50,66,51,54,49,49,32,57,76,67,71,40,78,69,43,76,42,74,63,76,77,69,97,78,75,86,87,65,81,74,87,81,81,83,94,73,93,72,80,78,77,76,88,72,95,74,76,85,82,82,121